Protein 6RWT (pdb70)

Foldseek 3Di:
DVVVVVVVVVVLQVVLLVLQLVQLLVQLVACCCVPVQVQPPDLQSSLLSSLLSLLLQLLLLPDDDPLSVVSNVSNVVVSLVVVQVSCVVVVNDCVVPPPVSVVVVCVRVVLCVQVSVCLVVVPLVSQLVSCCVRGPVVDPDRPCSSLVSQQSNQQSVVSNPDDPVCVSSNNHHGDNSVPGD

Sequence (181 aa):
MILQQLFRRRKSKANEAIVLRRVYEVIVAAARQKRFYAQFQVPDTPLGRYEMLSLHIFLALHRMKGENPALNALAQEIIADEFFKDDVDHSLRELGIGDQGVPKRMKKLLARMFYGRVGAYGAALDANDAQALAAALTRNIRPDLEFWPHACCYLGAYVLQCRDCLREISDEALAAGDISYMDVDQVD

B-factor: mean 28.92, std 10.91, range [14.2, 80.18]

Radius of gyration: 17.28 Å; Cα contacts (8 Å, |Δi|>4): 157; chains: 1; bounding box: 44×45×45 Å

Solvent-accessible surface area: 10717 Å² total; per-residue (Å²): 170,122,120,124,54,147,153,140,124,58,165,39,52,107,49,28,8,109,107,0,26,102,54,0,26,62,9,4,173,39,170,38,0,42,67,84,0,101,3,44,99,58,69,112,3,114,27,6,0,24,3,0,0,0,15,1,0,24,55,44,3,174,41,172,46,110,55,4,52,47,10,15,134,52,0,14,75,51,1,41,116,48,7,35,114,46,29,121,123,98,70,65,16,86,169,67,44,89,142,7,74,147,107,15,29,202,69,2,118,56,79,12,39,35,2,10,68,4,0,108,73,96,59,56,157,41,1,11,53,1,0,21,144,16,10,39,97,106,54,189,152,6,85,40,5,91,77,0,4,37,0,0,36,72,0,21,58,32,2,146,154,28,63,62,150,30,0,30,50,9,88,12,51,27,61,64,1,103,133,8,165

Structure (mmCIF, N/CA/C/O backbone):
data_6RWT
#
_entry.id   6RWT
#
_cell.length_a   44.418
_cell.length_b   55.909
_cell.length_c   97.585
_cell.angle_alpha   90.00
_cell.angle_beta   90.00
_cell.angle_gamma   90.00
#
_symmetry.space_group_name_H-M   'P 21 21 21'
#
loop_
_entity.id
_entity.type
_entity.pdbx_description
1 polymer 'Ubiquinol-cytochrome C chaperone'
2 non-polymer 'MAGNESIUM ION'
3 non-polymer 'ACETATE ION'
4 non-polymer GLYCEROL
5 water water
#
loop_
_atom_site.group_PDB
_atom_site.id
_atom_site.type_symbol
_atom_site.label_atom_id
_atom_site.label_alt_id
_atom_site.label_comp_id
_atom_site.label_asym_id
_atom_site.label_entity_id
_atom_site.label_seq_id
_atom_site.pdbx_PDB_ins_code
_atom_site.Cartn_x
_atom_site.Cartn_y
_atom_site.Cartn_z
_atom_site.occupancy
_atom_site.B_iso_or_equiv
_atom_site.auth_seq_id
_atom_site.auth_comp_id
_atom_site.auth_asym_id
_atom_site.auth_atom_id
_atom_site.pdbx_PDB_model_num
ATOM 1 N N . MET A 1 1 ? 7.994 42.064 41.620 1.00 31.63 1 MET A N 1
ATOM 2 C CA . MET A 1 1 ? 7.375 40.869 40.949 1.00 31.35 1 MET A CA 1
ATOM 3 C C . MET A 1 1 ? 8.189 40.266 39.796 1.00 30.54 1 MET A C 1
ATOM 4 O O . MET A 1 1 ? 8.041 39.074 39.510 1.00 29.96 1 MET A O 1
ATOM 9 N N . ILE A 1 2 ? 9.026 41.071 39.134 1.00 28.32 2 ILE A N 1
ATOM 10 C CA . ILE A 1 2 ? 9.726 40.610 37.924 1.00 25.05 2 ILE A CA 1
ATOM 11 C C . ILE A 1 2 ? 10.797 39.561 38.223 1.00 24.50 2 ILE A C 1
ATOM 12 O O . ILE A 1 2 ? 10.952 38.629 37.432 1.00 24.58 2 ILE A O 1
ATOM 17 N N . LEU A 1 3 ? 11.502 39.672 39.354 1.00 23.61 3 LEU A N 1
ATOM 18 C CA . LEU A 1 3 ? 12.464 38.621 39.740 1.00 22.46 3 LEU A CA 1
ATOM 19 C C . LEU A 1 3 ? 11.775 37.271 39.989 1.00 23.24 3 LEU A C 1
ATOM 20 O O . LEU A 1 3 ? 12.250 36.238 39.516 1.00 22.16 3 LEU A O 1
ATOM 25 N N A GLN A 1 4 ? 10.667 37.297 40.731 0.50 24.32 4 GLN A N 1
ATOM 26 N N B GLN A 1 4 ? 10.664 37.277 40.722 0.50 24.33 4 GLN A N 1
ATOM 27 C CA A GLN A 1 4 ? 9.848 36.105 40.977 0.50 26.61 4 GLN A CA 1
ATOM 28 C CA B GLN A 1 4 ? 9.907 36.045 40.952 0.50 26.43 4 GLN A CA 1
ATOM 29 C C A GLN A 1 4 ? 9.382 35.442 39.674 0.50 25.32 4 GLN A C 1
ATOM 30 C C B GLN A 1 4 ? 9.390 35.422 39.653 0.50 25.21 4 GLN A C 1
ATOM 31 O O A GLN A 1 4 ? 9.469 34.221 39.525 0.50 26.00 4 GLN A O 1
ATOM 32 O O B GLN A 1 4 ? 9.443 34.200 39.488 0.50 26.02 4 GLN A O 1
ATOM 43 N N . LEU A 1 5 ? 8.898 36.257 38.738 1.00 23.09 5 LEU A N 1
ATOM 44 C CA . LEU A 1 5 ? 8.441 35.782 37.424 1.00 24.22 5 LEU A CA 1
ATOM 45 C C . LEU A 1 5 ? 9.582 35.207 36.578 1.00 23.08 5 LEU A C 1
ATOM 46 O O . LEU A 1 5 ? 9.437 34.129 35.986 1.00 23.39 5 LEU A O 1
ATOM 51 N N . PHE A 1 6 ? 10.704 35.926 36.520 1.00 22.56 6 PHE A N 1
ATOM 52 C CA . PHE A 1 6 ? 11.908 35.463 35.798 1.00 21.00 6 PHE A CA 1
ATOM 53 C C . PHE A 1 6 ? 12.339 34.095 36.362 1.00 20.91 6 PHE A C 1
ATOM 54 O O . PHE A 1 6 ? 12.583 33.160 35.588 1.00 20.60 6 PHE A O 1
ATOM 62 N N . ARG A 1 7 ? 12.394 33.961 37.692 1.00 21.06 7 ARG A N 1
ATOM 63 C CA . ARG A 1 7 ? 12.812 32.688 38.310 1.00 23.44 7 ARG A CA 1
ATOM 64 C C . ARG A 1 7 ? 11.837 31.556 37.997 1.00 23.52 7 ARG A C 1
ATOM 65 O O . ARG A 1 7 ? 12.278 30.451 37.660 1.00 23.41 7 ARG A O 1
ATOM 73 N N A ARG A 1 8 ? 10.536 31.829 38.114 0.50 24.26 8 ARG A N 1
ATOM 74 N N B ARG A 1 8 ? 10.535 31.827 38.118 0.50 24.31 8 ARG A N 1
ATOM 75 C CA A ARG A 1 8 ? 9.496 30.836 37.824 0.50 25.88 8 ARG A CA 1
ATOM 76 C CA B ARG A 1 8 ? 9.497 30.835 37.821 0.50 25.94 8 ARG A CA 1
ATOM 77 C C A ARG A 1 8 ? 9.603 30.315 36.387 0.50 24.56 8 ARG A C 1
ATOM 78 C C B ARG A 1 8 ? 9.606 30.315 36.386 0.50 24.59 8 ARG A C 1
ATOM 79 O O A ARG A 1 8 ? 9.585 29.098 36.151 0.50 23.83 8 ARG A O 1
ATOM 80 O O B ARG A 1 8 ? 9.592 29.098 36.149 0.50 23.79 8 ARG A O 1
ATOM 95 N N . LYS A 1 9 ? 9.745 31.239 35.439 1.00 22.62 9 LYS A N 1
ATOM 96 C CA . LYS A 1 9 ? 9.869 30.883 34.022 1.00 22.19 9 LYS A CA 1
ATOM 97 C C . LYS A 1 9 ? 11.211 30.217 33.666 1.00 21.70 9 LYS A C 1
ATOM 98 O O . LYS A 1 9 ? 11.244 29.376 32.771 1.00 21.71 9 LYS A O 1
ATOM 104 N N . SER A 1 10 ? 12.298 30.585 34.355 1.00 21.01 10 SER A N 1
ATOM 105 C CA . SER A 1 10 ? 13.603 29.918 34.171 1.00 21.39 10 SER A CA 1
ATOM 106 C C . SER A 1 10 ? 13.534 28.458 34.637 1.00 21.63 10 SER A C 1
ATOM 107 O O . SER A 1 10 ? 14.023 27.561 33.938 1.00 20.20 10 SER A O 1
ATOM 110 N N . LYS A 1 11 ? 12.909 28.216 35.794 1.00 22.66 11 LYS A N 1
ATOM 111 C CA . LYS A 1 11 ? 12.718 26.839 36.298 1.00 23.91 11 LYS A CA 1
ATOM 112 C C . LYS A 1 11 ? 11.834 26.018 35.343 1.00 23.83 11 LYS A C 1
ATOM 113 O O . LYS A 1 11 ? 12.169 24.875 34.994 1.00 23.35 11 LYS A O 1
ATOM 119 N N . ALA A 1 12 ? 10.730 26.620 34.909 1.00 23.05 12 ALA A N 1
ATOM 120 C CA . ALA A 1 12 ? 9.803 25.997 33.956 1.00 25.14 12 ALA A CA 1
ATOM 121 C C . ALA A 1 12 ? 10.494 25.655 32.634 1.00 23.15 12 ALA A C 1
ATOM 122 O O . ALA A 1 12 ? 10.233 24.594 32.049 1.00 24.81 12 ALA A O 1
ATOM 124 N N . ASN A 1 13 ? 11.387 26.543 32.187 1.00 22.83 13 ASN A N 1
ATOM 125 C CA . ASN A 1 13 ? 12.166 26.331 30.956 1.00 21.67 13 ASN A CA 1
ATOM 126 C C . ASN A 1 13 ? 12.962 25.032 31.009 1.00 21.06 13 ASN A C 1
ATOM 127 O O . ASN A 1 13 ? 12.954 24.259 30.049 1.00 20.63 13 ASN A O 1
ATOM 132 N N . GLU A 1 14 ? 13.632 24.793 32.132 1.00 21.36 14 GLU A N 1
ATOM 133 C CA . GLU A 1 14 ? 14.430 23.573 32.297 1.00 22.47 14 GLU A CA 1
ATOM 134 C C . GLU A 1 14 ? 13.564 22.312 32.234 1.00 22.32 14 GLU A C 1
ATOM 135 O O . GLU A 1 14 ? 13.957 21.320 31.606 1.00 23.03 14 GLU A O 1
ATOM 141 N N . ALA A 1 15 ? 12.387 22.359 32.858 1.00 21.97 15 ALA A N 1
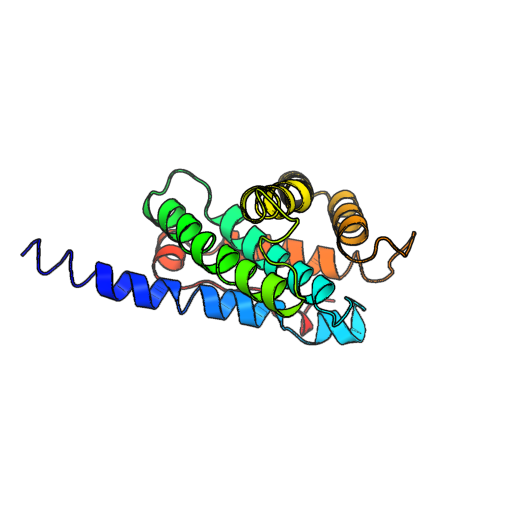ATOM 142 C CA . ALA A 1 15 ? 11.418 21.254 32.777 1.00 23.34 15 ALA A CA 1
ATOM 143 C C . ALA A 1 15 ? 10.903 21.019 31.346 1.00 22.82 15 ALA A C 1
ATOM 144 O O . ALA A 1 15 ? 10.782 19.873 30.916 1.00 23.18 15 ALA A O 1
ATOM 146 N N . ILE A 1 16 ? 10.620 22.098 3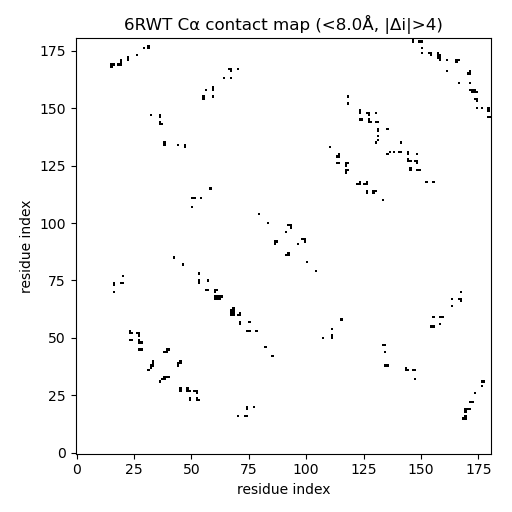0.618 1.00 20.90 16 ILE A N 1
ATOM 147 C CA . ILE A 1 16 ? 10.190 22.017 29.203 1.00 21.90 16 ILE A CA 1
ATOM 148 C C . ILE A 1 16 ? 11.270 21.396 28.301 1.00 20.95 16 ILE A C 1
ATOM 149 O O . ILE A 1 16 ? 10.975 20.515 27.492 1.00 21.54 16 ILE A O 1
ATOM 154 N N . VAL A 1 17 ? 12.514 21.850 28.446 1.00 19.75 17 VAL A N 1
ATOM 155 C CA . VAL A 1 17 ? 13.629 21.322 27.643 1.00 19.97 17 VAL A CA 1
ATOM 156 C C . VAL A 1 17 ? 13.793 19.806 27.881 1.00 20.01 17 VAL A C 1
ATOM 157 O O . VAL A 1 17 ? 13.943 19.037 26.931 1.00 20.00 17 VAL A O 1
ATOM 161 N N . LEU A 1 18 ? 13.735 19.387 29.143 1.00 20.75 18 LEU A N 1
ATOM 162 C CA . LEU A 1 18 ? 13.849 17.972 29.483 1.00 22.21 18 LEU A CA 1
ATOM 163 C C . LEU A 1 18 ? 12.727 17.145 28.856 1.00 21.59 18 LEU A C 1
ATOM 164 O O . LEU A 1 18 ? 13.001 16.081 28.270 1.00 22.08 18 LEU A O 1
ATOM 169 N N A ARG A 1 19 ? 11.475 17.599 28.958 0.50 22.48 19 ARG A N 1
ATOM 170 N N B ARG A 1 19 ? 11.493 17.638 28.966 0.50 21.60 19 ARG A N 1
ATOM 171 C CA A ARG A 1 19 ? 10.374 16.791 28.402 0.50 22.91 19 ARG A CA 1
ATOM 172 C CA B ARG A 1 19 ? 10.320 16.936 28.433 0.50 21.12 19 ARG A CA 1
ATOM 173 C C A ARG A 1 19 ? 10.392 16.758 26.875 0.50 21.64 19 ARG A C 1
ATOM 174 C C B ARG A 1 19 ? 10.419 16.778 26.917 0.50 20.86 19 ARG A C 1
ATOM 175 O O A ARG A 1 19 ? 10.169 15.696 26.287 0.50 21.91 19 ARG A O 1
ATOM 176 O O B ARG A 1 19 ? 10.279 15.669 26.389 0.50 20.39 19 ARG A O 1
ATOM 191 N N . VAL A 1 20 ? 10.688 17.892 26.238 1.00 20.75 20 VAL A N 1
ATOM 192 C CA . VAL A 1 20 ? 10.802 17.930 24.762 1.00 19.36 20 VAL A CA 1
ATOM 193 C C . VAL A 1 20 ? 11.919 16.992 24.273 1.00 19.23 20 VAL A C 1
ATOM 194 O O . VAL A 1 20 ? 11.690 16.170 23.375 1.00 19.24 20 VAL A O 1
ATOM 198 N N . TYR A 1 21 ? 13.102 17.080 24.887 1.00 18.80 21 TYR A N 1
ATOM 199 C CA . TYR A 1 21 ? 14.231 16.225 24.489 1.00 18.69 21 TYR A CA 1
ATOM 200 C C . TYR A 1 21 ? 13.901 14.725 24.679 1.00 18.13 21 TYR A C 1
ATOM 201 O O . TYR A 1 21 ? 14.211 13.891 23.808 1.00 18.63 21 TYR A O 1
ATOM 210 N N . GLU A 1 22 ? 13.244 14.387 25.792 1.00 19.57 22 GLU A N 1
ATOM 211 C CA . GLU A 1 22 ? 12.842 12.996 26.051 1.00 20.91 22 GLU A CA 1
ATOM 212 C C . GLU A 1 22 ? 11.842 12.445 25.023 1.00 19.44 22 GLU A C 1
ATOM 213 O O . GLU A 1 22 ? 11.955 11.280 24.620 1.00 19.97 22 GLU A O 1
ATOM 219 N N . VAL A 1 23 ? 10.910 13.286 24.566 1.00 19.44 23 VAL A N 1
ATOM 220 C CA . VAL A 1 23 ? 9.987 12.901 23.482 1.00 20.29 23 VAL A CA 1
ATOM 221 C C . VAL A 1 23 ? 10.740 12.607 22.176 1.00 18.49 23 VAL A C 1
ATOM 222 O O . VAL A 1 23 ? 10.443 11.613 21.491 1.00 18.91 23 VAL A O 1
ATOM 226 N N . ILE A 1 24 ? 11.711 13.461 21.844 1.00 18.99 24 ILE A N 1
ATOM 227 C CA . ILE A 1 24 ? 12.526 13.287 20.627 1.00 17.77 24 ILE A CA 1
ATOM 228 C C . ILE A 1 24 ? 13.324 11.970 20.701 1.00 17.20 24 ILE A C 1
ATOM 229 O O . ILE A 1 24 ? 13.324 11.182 19.741 1.00 17.82 24 ILE A O 1
ATOM 234 N N . VAL A 1 25 ? 13.976 11.725 21.842 1.00 17.55 25 VAL A N 1
ATOM 235 C CA . VAL A 1 25 ? 14.772 10.502 22.045 1.00 19.29 25 VAL A CA 1
ATOM 236 C C . VAL A 1 25 ? 13.895 9.237 21.940 1.00 18.63 25 VAL A C 1
ATOM 237 O O . VAL A 1 25 ? 14.276 8.261 21.285 1.00 20.34 25 VAL A O 1
ATOM 241 N N . ALA A 1 26 ? 12.720 9.265 22.565 1.00 18.88 26 ALA A N 1
ATOM 242 C CA . ALA A 1 26 ? 11.782 8.135 22.494 1.00 19.95 26 ALA A CA 1
ATOM 243 C C . ALA A 1 26 ? 11.333 7.859 21.057 1.00 19.21 26 ALA A C 1
ATOM 244 O O . ALA A 1 26 ? 11.268 6.702 20.626 1.00 20.63 26 ALA A O 1
ATOM 246 N N . ALA A 1 27 ? 11.030 8.919 20.312 1.00 19.36 27 ALA A N 1
ATOM 247 C CA . ALA A 1 27 ? 10.637 8.764 18.903 1.00 18.36 27 ALA A CA 1
ATOM 248 C C . ALA A 1 27 ? 11.736 8.094 18.058 1.00 18.43 27 ALA A C 1
ATOM 249 O O . ALA A 1 27 ? 11.447 7.229 17.239 1.00 19.48 27 ALA A O 1
ATOM 251 N N . ALA A 1 28 ? 12.991 8.481 18.286 1.00 17.91 28 ALA A N 1
ATOM 252 C CA . ALA A 1 28 ? 14.142 7.899 17.576 1.00 18.33 28 ALA A CA 1
ATOM 253 C C . ALA A 1 28 ? 14.427 6.424 17.914 1.00 19.41 28 ALA A C 1
ATOM 254 O O . ALA A 1 28 ? 15.085 5.733 17.128 1.00 20.42 28 ALA A O 1
ATOM 256 N N . ARG A 1 29 ? 13.944 5.954 19.073 1.00 20.08 29 ARG A N 1
ATOM 257 C CA . ARG A 1 29 ? 14.134 4.569 19.536 1.00 21.54 29 ARG A CA 1
ATOM 258 C C . ARG A 1 29 ? 13.023 3.581 19.133 1.00 22.44 29 ARG A C 1
ATOM 259 O O . ARG A 1 29 ? 13.091 2.406 19.517 1.00 25.14 29 ARG A O 1
ATOM 267 N N . GLN A 1 30 ? 12.010 4.027 18.376 1.00 21.74 30 GLN A N 1
ATOM 268 C CA . GLN A 1 30 ? 10.893 3.135 17.964 1.00 22.62 30 GLN A CA 1
ATOM 269 C C . GLN A 1 30 ? 11.428 1.887 17.243 1.00 23.55 30 GLN A C 1
ATOM 270 O O . GLN A 1 30 ? 12.267 1.997 16.345 1.00 22.26 30 GLN A O 1
ATOM 276 N N . LYS A 1 31 ? 10.946 0.712 17.658 1.00 24.24 31 LYS A N 1
ATOM 277 C CA . LYS A 1 31 ? 11.541 -0.577 17.252 1.00 25.73 31 LYS A CA 1
ATOM 278 C C . LYS A 1 31 ? 11.453 -0.878 15.755 1.00 24.86 31 LYS A C 1
ATOM 279 O O . LYS A 1 31 ? 12.375 -1.483 15.193 1.00 24.95 31 LYS A O 1
ATOM 285 N N . ARG A 1 32 ? 10.373 -0.435 15.108 1.00 24.91 32 ARG A N 1
ATOM 286 C CA . ARG A 1 32 ? 10.145 -0.721 13.684 1.00 26.32 32 ARG A CA 1
ATOM 287 C C . ARG A 1 32 ? 11.283 -0.240 12.771 1.00 24.07 32 ARG A C 1
ATOM 288 O O . ARG A 1 32 ? 11.563 -0.879 11.759 1.00 23.60 32 ARG A O 1
ATOM 296 N N . PHE A 1 33 ? 11.950 0.864 13.124 1.00 22.41 33 PHE A N 1
ATOM 297 C CA . PHE A 1 33 ? 13.073 1.346 12.306 1.00 22.32 33 PHE A CA 1
ATOM 298 C C . PHE A 1 33 ? 14.146 0.259 12.152 1.00 22.37 33 PHE A C 1
ATOM 299 O O . PHE A 1 33 ? 14.681 0.062 11.069 1.00 23.58 33 PHE A O 1
ATOM 307 N N . TYR A 1 34 ? 14.431 -0.443 13.250 1.00 21.73 34 TYR A N 1
ATOM 308 C CA . TYR A 1 34 ? 15.544 -1.388 13.337 1.00 23.35 34 TYR A CA 1
ATOM 309 C C . TYR A 1 34 ? 15.133 -2.828 12.993 1.00 26.56 34 TYR A C 1
ATOM 310 O O . TYR A 1 34 ? 15.955 -3.625 12.530 1.00 30.96 34 TYR A O 1
ATOM 319 N N . ALA A 1 35 ? 13.875 -3.167 13.233 1.00 27.34 35 ALA A N 1
ATOM 320 C CA . ALA A 1 35 ? 13.359 -4.465 12.823 1.00 29.43 35 ALA A CA 1
ATOM 321 C C . ALA A 1 35 ? 12.979 -4.385 11.330 1.00 30.89 35 ALA A C 1
ATOM 322 O O . ALA A 1 35 ? 13.850 -4.576 10.475 1.00 34.74 35 ALA A O 1
ATOM 324 N N . GLN A 1 36 ? 11.735 -4.049 11.001 1.00 30.38 36 GLN A N 1
ATOM 325 C CA . GLN A 1 36 ? 11.270 -4.137 9.610 1.00 32.15 36 GLN A CA 1
ATOM 326 C C . GLN A 1 36 ? 12.063 -3.275 8.616 1.00 29.79 36 GLN A C 1
ATOM 327 O O . GLN A 1 36 ? 12.404 -3.753 7.539 1.00 29.91 36 GLN A O 1
ATOM 333 N N . PHE A 1 37 ? 12.370 -2.022 8.977 1.00 27.09 37 PHE A N 1
ATOM 334 C CA . PHE A 1 37 ? 12.966 -1.082 8.009 1.00 26.36 37 PHE A CA 1
ATOM 335 C C . PHE A 1 37 ? 14.468 -1.295 7.763 1.00 25.72 37 PHE A C 1
ATOM 336 O O . PHE A 1 37 ? 15.019 -0.707 6.830 1.00 25.55 37 PHE A O 1
ATOM 344 N N . GLN A 1 38 ? 15.128 -2.099 8.605 1.00 25.18 38 GLN A N 1
ATOM 345 C CA . GLN A 1 38 ? 16.555 -2.425 8.453 1.00 26.98 38 GLN A CA 1
ATOM 346 C C . GLN A 1 38 ? 17.498 -1.214 8.599 1.00 24.19 38 GLN A C 1
ATOM 347 O O . GLN A 1 38 ? 18.584 -1.182 7.999 1.00 24.58 38 GLN A O 1
ATOM 353 N N . VAL A 1 39 ? 17.099 -0.237 9.418 1.00 21.58 39 VAL A N 1
ATOM 354 C CA . VAL A 1 39 ? 18.059 0.766 9.916 1.00 19.81 39 VAL A CA 1
ATOM 355 C C . VAL A 1 39 ? 19.047 0.008 10.827 1.00 19.61 39 VAL A C 1
ATOM 356 O O . VAL A 1 39 ? 18.617 -0.752 11.693 1.00 22.11 39 VAL A O 1
ATOM 360 N N . PRO A 1 40 ? 20.364 0.191 10.627 1.00 20.85 40 PRO A N 1
ATOM 361 C CA . PRO A 1 40 ? 21.310 -0.576 11.452 1.00 21.22 40 PRO A CA 1
ATOM 362 C C . PRO A 1 40 ? 21.206 -0.237 12.950 1.00 20.04 40 PRO A C 1
ATOM 363 O O . PRO A 1 40 ? 21.150 0.940 13.303 1.00 18.80 40 PRO A O 1
ATOM 367 N N . ASP A 1 41 ? 21.168 -1.255 13.819 1.00 20.02 41 ASP A N 1
ATOM 368 C CA . ASP A 1 41 ? 21.136 -1.037 15.273 1.00 20.04 41 ASP A CA 1
ATOM 369 C C . ASP A 1 41 ? 22.588 -0.990 15.760 1.00 18.93 41 ASP A C 1
ATOM 370 O O . ASP A 1 41 ? 23.077 -1.917 16.412 1.00 20.19 41 ASP A O 1
ATOM 375 N N . THR A 1 42 ? 23.246 0.122 15.420 1.00 18.08 42 THR A N 1
ATOM 376 C CA . THR A 1 42 ? 24.678 0.338 15.628 1.00 18.30 42 THR A CA 1
ATOM 377 C C . THR A 1 42 ? 24.871 1.755 16.143 1.00 17.20 42 THR A C 1
ATOM 378 O O . THR A 1 42 ? 23.943 2.573 16.062 1.00 17.79 42 THR A O 1
ATOM 382 N N . PRO A 1 43 ? 26.060 2.074 16.686 1.00 17.63 43 PRO A N 1
ATOM 383 C CA . PRO A 1 43 ? 26.270 3.472 17.107 1.00 17.65 43 PRO A CA 1
ATOM 384 C C . PRO A 1 43 ? 25.925 4.513 16.016 1.00 17.14 43 PRO A C 1
ATOM 385 O O . PRO A 1 43 ? 25.245 5.513 16.302 1.00 17.28 43 PRO A O 1
ATOM 389 N N . LEU A 1 44 ? 26.357 4.264 14.782 1.00 17.24 44 LEU A N 1
ATOM 390 C CA . LEU A 1 44 ? 26.058 5.185 13.683 1.00 17.64 44 LEU A CA 1
ATOM 391 C C . LEU A 1 44 ? 24.569 5.185 13.271 1.00 16.84 44 LEU A C 1
ATOM 392 O O . LEU A 1 44 ? 23.998 6.247 13.022 1.00 16.88 44 LEU A O 1
ATOM 397 N N . GLY A 1 45 ? 23.945 4.014 13.198 1.00 16.06 45 GLY A N 1
ATOM 398 C CA . GLY A 1 45 ? 22.528 3.938 12.818 1.00 17.07 45 GLY A CA 1
ATOM 399 C C . GLY A 1 45 ? 21.594 4.603 13.823 1.00 16.79 45 GLY A C 1
ATOM 400 O O . GLY A 1 45 ? 20.630 5.286 13.446 1.00 16.97 45 GLY A O 1
ATOM 401 N N . ARG A 1 46 ? 21.881 4.405 15.111 1.00 15.65 46 ARG A N 1
ATOM 402 C CA . ARG A 1 46 ? 21.136 5.090 16.182 1.00 16.06 46 ARG A CA 1
ATOM 403 C C . ARG A 1 46 ? 21.322 6.626 16.115 1.00 14.91 46 ARG A C 1
ATOM 404 O O . ARG A 1 46 ? 20.361 7.392 16.325 1.00 16.09 46 ARG A O 1
ATOM 412 N N . TYR A 1 47 ? 22.545 7.076 15.806 1.00 15.19 47 TYR A N 1
ATOM 413 C CA . TYR A 1 47 ? 22.796 8.501 15.526 1.00 15.04 47 TYR A CA 1
ATOM 414 C C . TYR A 1 47 ? 21.939 9.012 14.340 1.00 15.04 47 TYR A C 1
ATOM 415 O O . TYR A 1 47 ? 21.399 10.133 14.398 1.00 14.66 47 TYR A O 1
ATOM 424 N N . GLU A 1 48 ? 21.810 8.213 13.270 1.00 15.20 48 GLU A N 1
ATOM 425 C CA . GLU A 1 48 ? 21.007 8.651 12.116 1.00 15.66 48 GLU A CA 1
ATOM 426 C C . GLU A 1 48 ? 19.546 8.881 12.534 1.00 15.77 48 GLU A C 1
ATOM 427 O O . GLU A 1 48 ? 18.916 9.845 12.094 1.00 15.79 48 GLU A O 1
ATOM 433 N N . MET A 1 49 ? 19.007 8.017 13.388 1.00 15.99 49 MET A N 1
ATOM 434 C CA . MET A 1 49 ? 17.631 8.208 13.872 1.00 16.23 49 MET A CA 1
ATOM 435 C C . MET A 1 49 ? 17.509 9.403 14.832 1.00 15.17 49 MET A C 1
ATOM 436 O O . MET A 1 49 ? 16.555 10.192 14.718 1.00 15.23 49 MET A O 1
ATOM 441 N N . LEU A 1 50 ? 18.461 9.587 15.744 1.00 14.63 50 LEU A N 1
ATOM 442 C CA . LEU A 1 50 ? 18.391 10.755 16.636 1.00 14.50 50 LEU A CA 1
ATOM 443 C C . LEU A 1 50 ? 18.487 12.071 15.848 1.00 14.80 50 LEU A C 1
ATOM 444 O O . LEU A 1 50 ? 17.672 12.972 16.033 1.00 14.86 50 LEU A O 1
ATOM 449 N N . SER A 1 51 ? 19.480 12.162 14.962 1.00 14.20 51 SER A N 1
ATOM 450 C CA . SER A 1 51 ? 19.679 13.363 14.140 1.00 15.31 51 SER A CA 1
ATOM 451 C C . SER A 1 51 ? 18.477 13.674 13.231 1.00 15.20 51 SER A C 1
ATOM 452 O O . SER A 1 51 ? 18.118 14.845 13.062 1.00 15.76 51 SER A O 1
ATOM 455 N N . LEU A 1 52 ? 17.848 12.635 12.670 1.00 15.58 52 LEU A N 1
ATOM 456 C CA . LEU A 1 52 ? 16.627 12.825 11.873 1.00 16.05 52 LEU A CA 1
ATOM 457 C C . LEU A 1 52 ? 15.516 13.498 12.695 1.00 16.32 52 LEU A C 1
ATOM 458 O O . LEU A 1 52 ? 14.864 14.428 12.213 1.00 16.66 52 LEU A O 1
ATOM 463 N N . HIS A 1 53 ? 15.299 13.009 13.919 1.00 15.67 53 HIS A N 1
ATOM 464 C CA . HIS A 1 53 ? 14.224 13.524 14.780 1.00 15.57 53 HIS A CA 1
ATOM 465 C C . HIS A 1 53 ? 14.546 14.918 15.353 1.00 14.67 53 HIS A C 1
ATOM 466 O O . HIS A 1 53 ? 13.655 15.777 15.453 1.00 16.20 53 HIS A O 1
ATOM 473 N N . ILE A 1 54 ? 15.818 15.164 15.678 1.00 14.76 54 ILE A N 1
ATOM 474 C CA . ILE A 1 54 ? 16.270 16.505 16.059 1.00 15.60 54 ILE A CA 1
ATOM 475 C C . ILE A 1 54 ? 16.073 17.499 14.893 1.00 15.39 54 ILE A C 1
ATOM 476 O O . ILE A 1 54 ? 15.515 18.589 15.088 1.00 15.23 54 ILE A O 1
ATOM 481 N N . PHE A 1 55 ? 16.486 17.101 13.684 1.00 15.08 55 PHE A N 1
ATOM 482 C CA . PHE A 1 55 ? 16.256 17.907 12.491 1.00 16.08 55 PHE A CA 1
ATOM 483 C C . PHE A 1 55 ? 14.775 18.306 12.348 1.00 15.50 55 PHE A C 1
ATOM 484 O O . PHE A 1 55 ? 14.460 19.459 12.068 1.00 16.24 55 PHE A O 1
ATOM 492 N N . LEU A 1 56 ? 13.874 17.335 12.486 1.00 15.55 56 LEU A N 1
ATOM 493 C CA . LEU A 1 56 ? 12.437 17.620 12.341 1.00 15.92 56 LEU A CA 1
ATOM 494 C C . LEU A 1 56 ? 11.974 18.705 13.313 1.00 16.54 56 LEU A C 1
ATOM 495 O O . LEU A 1 56 ? 11.208 19.599 12.930 1.00 17.85 56 LEU A O 1
ATOM 500 N N . ALA A 1 57 ? 12.449 18.639 14.554 1.00 15.37 57 AL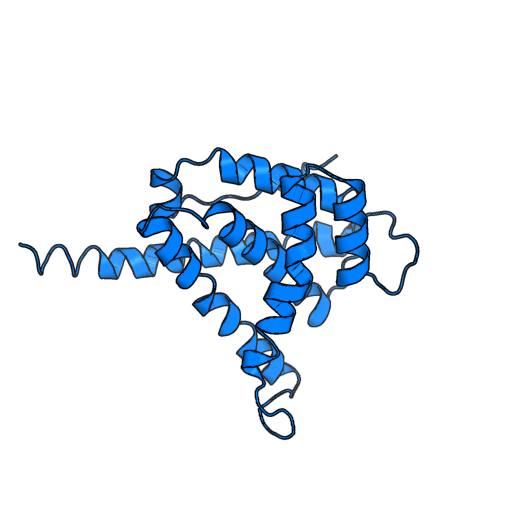A A N 1
ATOM 501 C CA . ALA A 1 57 ? 12.121 19.678 15.554 1.00 16.93 57 ALA A CA 1
ATOM 502 C C . ALA A 1 57 ? 12.676 21.065 15.183 1.00 17.04 57 ALA A C 1
ATOM 503 O O . ALA A 1 57 ? 11.949 22.063 15.221 1.00 17.28 57 ALA A O 1
ATOM 505 N N . LEU A 1 58 ? 13.954 21.122 14.828 1.00 16.89 58 LEU A N 1
ATOM 506 C CA . LEU A 1 58 ? 14.590 22.394 14.449 1.00 17.66 58 LEU A CA 1
ATOM 507 C C . LEU A 1 58 ? 13.943 23.007 13.201 1.00 18.92 58 LEU A C 1
ATOM 508 O O . LEU A 1 58 ? 13.734 24.224 13.144 1.00 20.02 58 LEU A O 1
ATOM 513 N N . HIS A 1 59 ? 13.636 22.156 12.219 1.00 18.82 59 HIS A N 1
ATOM 514 C CA . HIS A 1 59 ? 12.971 22.557 10.971 1.00 19.75 59 HIS A CA 1
ATOM 515 C C . HIS A 1 59 ? 11.615 23.229 11.238 1.00 19.62 59 HIS A C 1
ATOM 516 O O . HIS A 1 59 ? 11.289 24.251 10.616 1.00 22.60 59 HIS A O 1
ATOM 523 N N . ARG A 1 60 ? 10.850 22.679 12.183 1.00 18.39 60 ARG A N 1
ATOM 524 C CA . ARG A 1 60 ? 9.571 23.280 12.595 1.00 20.21 60 ARG A CA 1
ATOM 525 C C . ARG A 1 60 ? 9.740 24.605 13.353 1.00 21.10 60 ARG A C 1
ATOM 526 O O . ARG A 1 60 ? 8.962 25.547 13.157 1.00 22.35 60 ARG A O 1
ATOM 534 N N . MET A 1 61 ? 10.729 24.653 14.242 1.00 19.97 61 MET A N 1
ATOM 535 C CA . MET A 1 61 ? 10.896 25.788 15.161 1.00 21.84 61 MET A CA 1
ATOM 536 C C . MET A 1 61 ? 11.547 27.023 14.546 1.00 25.51 61 MET A C 1
ATOM 537 O O . MET A 1 61 ? 11.280 28.138 15.013 1.00 28.16 61 MET A O 1
ATOM 542 N N . LYS A 1 62 ? 12.395 26.847 13.532 1.00 28.74 62 LYS A N 1
ATOM 543 C CA . LYS A 1 62 ? 13.062 27.987 12.860 1.00 34.54 62 LYS A CA 1
ATOM 544 C C . LYS A 1 62 ? 12.049 28.973 12.298 1.00 34.94 62 LYS A C 1
ATOM 545 O O . LYS A 1 62 ? 11.159 28.592 11.540 1.00 39.92 62 LYS A O 1
ATOM 551 N N . GLY A 1 63 ? 12.196 30.243 12.665 1.00 34.84 63 GLY A N 1
ATOM 552 C CA . GLY A 1 63 ? 11.286 31.280 12.193 1.00 34.31 63 GLY A CA 1
ATOM 553 C C . GLY A 1 63 ? 11.543 32.608 12.876 1.00 33.79 63 GLY A C 1
ATOM 554 O O . GLY A 1 63 ? 12.686 32.938 13.185 1.00 30.63 63 GLY A O 1
ATOM 555 N N . GLU A 1 64 ? 10.473 33.354 13.111 1.00 34.53 64 GLU A N 1
ATOM 556 C CA . GLU A 1 64 ? 10.538 34.686 13.718 1.00 37.92 64 GLU A CA 1
ATOM 557 C C . GLU A 1 64 ? 10.079 34.746 15.184 1.00 36.84 64 GLU A C 1
ATOM 558 O O . GLU A 1 64 ? 10.145 35.811 15.798 1.00 37.11 64 GLU A O 1
ATOM 564 N N . ASN A 1 65 ? 9.639 33.618 15.743 1.00 34.51 65 ASN A N 1
ATOM 565 C CA . ASN A 1 65 ? 9.147 33.535 17.122 1.00 31.89 65 ASN A CA 1
ATOM 566 C C . ASN A 1 65 ? 10.345 33.372 18.081 1.00 28.20 65 ASN A C 1
ATOM 567 O O . ASN A 1 65 ? 11.042 32.352 18.020 1.00 27.08 65 ASN A O 1
ATOM 572 N N . PRO A 1 66 ? 10.588 34.359 18.976 1.00 27.75 66 PRO A N 1
ATOM 573 C CA . PRO A 1 66 ? 11.737 34.251 19.900 1.00 25.80 66 PRO A CA 1
ATOM 574 C C . PRO A 1 66 ? 11.713 33.024 20.811 1.00 23.19 66 PRO A C 1
ATOM 575 O O . PRO A 1 66 ? 12.764 32.427 21.061 1.00 22.50 66 PRO A O 1
ATOM 579 N N . ALA A 1 67 ? 10.531 32.648 21.296 1.00 22.60 67 ALA A N 1
ATOM 580 C CA . ALA A 1 67 ? 10.409 31.480 22.178 1.00 22.96 67 ALA A CA 1
ATOM 581 C C . ALA A 1 67 ? 10.749 30.170 21.455 1.00 21.45 67 ALA A C 1
ATOM 582 O O . ALA A 1 67 ? 11.424 29.313 22.032 1.00 21.15 67 ALA A O 1
ATOM 584 N N . LEU A 1 68 ? 10.285 30.006 20.211 1.00 20.26 68 LEU A N 1
ATOM 585 C CA . LEU A 1 68 ? 10.645 28.801 19.439 1.00 21.03 68 LEU A CA 1
ATOM 586 C C . LEU A 1 68 ? 12.110 28.798 18.981 1.00 19.75 68 LEU A C 1
ATOM 587 O O . LEU A 1 68 ? 12.744 27.740 18.962 1.00 20.07 68 LEU A O 1
ATOM 592 N N . ASN A 1 69 ? 12.663 29.961 18.622 1.00 20.46 69 ASN A N 1
ATOM 593 C CA . ASN A 1 69 ? 14.089 30.033 18.289 1.00 21.34 69 ASN A CA 1
ATOM 594 C C . ASN A 1 69 ? 14.958 29.647 19.507 1.00 20.59 69 ASN A C 1
ATOM 595 O O . ASN A 1 69 ? 15.951 28.940 19.351 1.00 19.97 69 ASN A O 1
ATOM 600 N N . ALA A 1 70 ? 14.565 30.079 20.711 1.00 18.88 70 ALA A N 1
ATOM 601 C CA . ALA A 1 70 ? 15.301 29.734 21.939 1.00 18.71 70 ALA A CA 1
ATOM 602 C C . ALA A 1 70 ? 15.181 28.246 22.283 1.00 17.32 70 ALA A C 1
ATOM 603 O O . ALA A 1 70 ? 16.164 27.611 22.663 1.00 18.46 70 ALA A O 1
ATOM 605 N N . LEU A 1 71 ? 13.977 27.689 22.155 1.00 18.45 71 LEU A N 1
ATOM 606 C CA . LEU A 1 71 ? 13.787 26.247 22.377 1.00 17.69 71 LEU A CA 1
ATOM 607 C C . LEU A 1 71 ? 14.641 25.424 21.391 1.00 16.59 71 LEU A C 1
ATOM 608 O O . LEU A 1 71 ? 15.254 24.420 21.783 1.00 17.03 71 LEU A O 1
ATOM 613 N N . ALA A 1 72 ? 14.703 25.858 20.130 1.00 16.66 72 ALA A N 1
ATOM 614 C CA . ALA A 1 72 ? 15.561 25.204 19.117 1.00 16.93 72 ALA A CA 1
ATOM 615 C C . ALA A 1 72 ? 17.040 25.221 19.542 1.00 17.14 72 ALA A C 1
ATOM 616 O O . ALA A 1 72 ? 17.726 24.206 19.429 1.00 17.62 72 ALA A O 1
ATOM 618 N N . GLN A 1 73 ? 17.513 26.368 20.043 1.00 17.58 73 GLN A N 1
ATOM 619 C CA . GLN A 1 73 ? 18.884 26.486 20.568 1.00 18.99 73 GLN A CA 1
ATOM 620 C C . GLN A 1 73 ? 19.142 25.493 21.724 1.00 17.17 73 GLN A C 1
ATOM 621 O O . GLN A 1 73 ? 20.206 24.860 21.785 1.00 18.25 73 GLN A O 1
ATOM 627 N N . GLU A 1 74 ? 18.169 25.374 22.634 1.00 16.19 74 GLU A N 1
ATOM 628 C CA . GLU A 1 74 ? 18.251 24.445 23.773 1.00 17.06 74 GLU A CA 1
ATOM 629 C C . GLU A 1 74 ? 18.333 22.984 23.316 1.00 16.75 74 GLU A C 1
ATOM 630 O O . GLU A 1 74 ? 19.142 22.220 23.837 1.00 17.32 74 GLU A O 1
ATOM 636 N N A ILE A 1 75 ? 17.487 22.610 22.358 0.50 16.30 75 ILE A N 1
ATOM 637 N N B ILE A 1 75 ? 17.486 22.608 22.358 0.50 16.31 75 ILE A N 1
ATOM 638 C CA A ILE A 1 75 ? 17.460 21.234 21.846 0.50 16.58 75 ILE A CA 1
ATOM 639 C CA B ILE A 1 75 ? 17.467 21.236 21.830 0.50 16.62 75 ILE A CA 1
ATOM 640 C C A ILE A 1 75 ? 18.763 20.905 21.102 0.50 16.08 75 ILE A C 1
ATOM 641 C C B ILE A 1 75 ? 18.776 20.910 21.110 0.50 16.11 75 ILE A C 1
ATOM 642 O O A ILE A 1 75 ? 19.332 19.823 21.291 0.50 16.50 75 ILE A O 1
ATOM 643 O O B ILE A 1 75 ? 19.353 19.837 21.308 0.50 16.50 75 ILE A O 1
ATOM 652 N N . ALA A 1 76 ? 19.255 21.844 20.294 1.00 16.53 76 ALA A N 1
ATOM 653 C CA . ALA A 1 76 ? 20.562 21.697 19.638 1.00 16.96 76 ALA A CA 1
ATOM 654 C C . ALA A 1 76 ? 21.705 21.527 20.656 1.00 16.10 76 ALA A C 1
ATOM 655 O O . ALA A 1 76 ? 22.544 20.643 20.496 1.00 17.77 76 ALA A O 1
ATOM 657 N N . ASP A 1 77 ? 21.692 22.326 21.726 1.00 18.44 77 ASP A N 1
ATOM 658 C CA . ASP A 1 77 ? 22.688 22.227 22.815 1.00 19.43 77 ASP A CA 1
ATOM 659 C C . ASP A 1 77 ? 22.679 20.832 23.448 1.00 18.87 77 ASP A C 1
ATOM 660 O O . ASP A 1 77 ? 23.737 20.204 23.614 1.00 19.63 77 ASP A O 1
ATOM 665 N N . GLU A 1 78 ? 21.489 20.338 23.783 1.00 17.84 78 GLU A N 1
ATOM 666 C CA . GLU A 1 78 ? 21.366 18.999 24.397 1.00 18.94 78 GLU A CA 1
ATOM 667 C C . GLU A 1 78 ? 21.823 17.889 23.437 1.00 18.14 78 GLU A C 1
ATOM 668 O O . GLU A 1 78 ? 22.499 16.932 23.855 1.00 19.18 78 GLU A O 1
ATOM 674 N N . PHE A 1 79 ? 21.463 18.025 22.158 1.00 16.39 79 PHE A N 1
ATOM 675 C CA . PHE A 1 79 ? 21.883 17.081 21.099 1.00 16.60 79 PHE A CA 1
ATOM 676 C C . PHE A 1 79 ? 23.405 16.999 20.973 1.00 16.45 79 PHE A C 1
ATOM 677 O O . PHE A 1 79 ? 23.968 15.917 21.010 1.00 16.71 79 PHE A O 1
ATOM 685 N N . PHE A 1 80 ? 24.079 18.141 20.875 1.00 16.70 80 PHE A N 1
ATOM 686 C CA . PHE A 1 80 ? 25.535 18.117 20.705 1.00 18.12 80 PHE A CA 1
ATOM 687 C C . PHE A 1 80 ? 26.265 17.609 21.962 1.00 17.48 80 PHE A C 1
ATOM 688 O O . PHE A 1 80 ? 27.287 16.938 21.831 1.00 19.60 80 PHE A O 1
ATOM 696 N N . LYS A 1 81 ? 25.730 17.875 23.163 1.00 18.62 81 LYS A N 1
ATOM 697 C CA . LYS A 1 81 ? 26.274 17.243 24.388 1.00 19.21 81 LYS A CA 1
ATOM 698 C C . LYS A 1 81 ? 26.164 15.703 24.339 1.00 18.83 81 LYS A C 1
ATOM 699 O O . LYS A 1 81 ? 27.107 14.989 24.712 1.00 20.30 81 LYS A O 1
ATOM 705 N N A ASP A 1 82 ? 25.000 15.229 23.890 0.50 18.67 82 ASP A N 1
ATOM 706 N N B ASP A 1 82 ? 25.018 15.197 23.886 0.50 19.01 82 ASP A N 1
ATOM 707 C CA A ASP A 1 82 ? 24.711 13.809 23.670 0.50 19.29 82 ASP A CA 1
ATOM 708 C CA B ASP A 1 82 ? 24.829 13.753 23.748 0.50 19.69 82 ASP A CA 1
ATOM 709 C C A ASP A 1 82 ? 25.705 13.170 22.688 0.50 18.43 82 ASP A C 1
ATOM 710 C C B ASP A 1 82 ? 25.749 13.145 22.683 0.50 18.45 82 ASP A C 1
ATOM 711 O O A ASP A 1 82 ? 26.321 12.146 22.987 0.50 19.65 82 ASP A O 1
ATOM 712 O O B ASP A 1 82 ? 26.358 12.099 22.917 0.50 19.29 82 ASP A O 1
ATOM 721 N N . VAL A 1 83 ? 25.868 13.794 21.524 1.00 17.67 83 VAL A N 1
ATOM 722 C CA . VAL A 1 83 ? 26.746 13.256 20.457 1.00 18.52 83 VAL A CA 1
ATOM 723 C C . VAL A 1 83 ? 28.230 13.276 20.875 1.00 18.19 83 VAL A C 1
ATOM 724 O O . VAL A 1 83 ? 28.967 12.312 20.615 1.00 18.02 83 VAL A O 1
ATOM 728 N N . ASP A 1 84 ? 28.654 14.346 21.548 1.00 17.91 84 ASP A N 1
ATOM 729 C CA . ASP A 1 84 ? 29.999 14.424 22.145 1.00 20.08 84 ASP A CA 1
ATOM 730 C C . ASP A 1 84 ? 30.292 13.155 22.965 1.00 20.32 84 ASP A C 1
ATOM 731 O O . ASP A 1 84 ? 31.284 12.450 22.727 1.00 19.56 84 ASP A O 1
ATOM 736 N N . HIS A 1 85 ? 29.387 12.840 23.886 1.00 20.02 85 HIS A N 1
ATOM 737 C CA . HIS A 1 85 ? 29.519 11.656 24.738 1.00 21.01 85 HIS A CA 1
ATOM 738 C C . HIS A 1 85 ? 29.525 10.356 23.933 1.00 19.60 85 HIS A C 1
ATOM 739 O O . HIS A 1 85 ? 30.350 9.475 24.197 1.00 20.53 85 HIS A O 1
ATOM 746 N N . SER A 1 86 ? 28.620 10.239 22.952 1.00 17.90 86 SER A N 1
ATOM 747 C CA . SER A 1 86 ? 28.565 9.046 22.081 1.00 19.41 86 SER A CA 1
ATOM 748 C C . SER A 1 86 ? 29.872 8.797 21.319 1.00 19.69 86 SER A C 1
ATOM 749 O O . SER A 1 86 ? 30.267 7.645 21.106 1.00 20.19 86 SER A O 1
ATOM 752 N N . LEU A 1 87 ? 30.538 9.867 20.889 1.00 19.68 87 LEU A N 1
ATOM 753 C CA . LEU A 1 87 ? 31.837 9.715 20.223 1.00 21.48 87 LEU A CA 1
ATOM 754 C C . LEU A 1 87 ? 32.917 9.251 21.197 1.00 22.01 87 LEU A C 1
ATOM 755 O O . LEU A 1 87 ? 33.726 8.387 20.860 1.00 22.58 87 LEU A O 1
ATOM 760 N N . ARG A 1 88 ? 32.912 9.801 22.408 1.00 20.43 88 ARG A N 1
ATOM 761 C CA . ARG A 1 88 ? 33.831 9.337 23.466 1.00 23.40 88 ARG A CA 1
ATOM 762 C C . ARG A 1 88 ? 33.612 7.862 23.847 1.00 23.11 88 ARG A C 1
ATOM 763 O O . ARG A 1 88 ? 34.570 7.169 24.196 1.00 26.49 88 ARG A O 1
ATOM 771 N N . GLU A 1 89 ? 32.368 7.382 23.766 1.00 22.26 89 GLU A N 1
ATOM 772 C CA . GLU A 1 89 ? 32.070 5.947 23.968 1.00 23.73 89 GLU A CA 1
ATOM 773 C C . GLU A 1 89 ? 32.792 5.024 22.962 1.00 24.47 89 GLU A C 1
ATOM 774 O O . GLU A 1 89 ? 33.051 3.855 23.271 1.00 26.56 89 GLU A O 1
ATOM 780 N N . LEU A 1 90 ? 33.110 5.552 21.771 1.00 22.79 90 LEU A N 1
ATOM 781 C CA . LEU A 1 90 ? 33.848 4.817 20.726 1.00 24.28 90 LEU A CA 1
ATOM 782 C C . LEU A 1 90 ? 35.355 5.129 20.673 1.00 27.06 90 LEU A C 1
ATOM 783 O O . LEU A 1 90 ? 36.040 4.731 19.722 1.00 27.93 90 LEU A O 1
ATOM 788 N N . GLY A 1 91 ? 35.869 5.826 21.681 1.00 27.71 91 GLY A N 1
ATOM 789 C CA . GLY A 1 91 ? 37.275 6.251 21.698 1.00 29.34 91 GLY A CA 1
ATOM 790 C C . GLY A 1 91 ? 37.619 7.410 20.766 1.00 31.26 91 GLY A C 1
ATOM 791 O O . GLY A 1 91 ? 38.798 7.624 20.464 1.00 36.15 91 GLY A O 1
ATOM 792 N N . ILE A 1 92 ? 36.609 8.162 20.321 1.00 31.35 92 ILE A N 1
ATOM 793 C CA . ILE A 1 92 ? 36.805 9.353 19.486 1.00 31.36 92 ILE A CA 1
ATOM 794 C C . ILE A 1 92 ? 36.783 10.571 20.413 1.00 34.63 92 ILE A C 1
ATOM 795 O O . ILE A 1 92 ? 35.735 11.194 20.635 1.00 28.93 92 ILE A O 1
ATOM 800 N N . GLY A 1 93 ? 37.952 10.869 20.978 1.00 38.55 93 GLY A N 1
ATOM 801 C CA . GLY A 1 93 ? 38.180 12.072 21.787 1.00 40.38 93 GLY A CA 1
ATOM 802 C C . GLY A 1 93 ? 38.930 13.119 20.987 1.00 43.84 93 GLY A C 1
ATOM 803 O O . GLY A 1 93 ? 38.996 13.050 19.762 1.00 42.06 93 GLY A O 1
ATOM 804 N N . ASP A 1 94 ? 39.512 14.088 21.679 1.00 49.70 94 ASP A N 1
ATOM 805 C CA . ASP A 1 94 ? 40.279 15.144 21.002 1.00 52.93 94 ASP A CA 1
ATOM 806 C C . ASP A 1 94 ? 41.678 14.710 20.541 1.00 53.19 94 ASP A C 1
ATOM 807 O O . ASP A 1 94 ? 42.258 15.374 19.682 1.00 50.30 94 ASP A O 1
ATOM 812 N N . GLN A 1 95 ? 42.197 13.599 21.073 1.00 53.65 95 GLN A N 1
ATOM 813 C CA . GLN A 1 95 ? 43.493 13.043 20.643 1.00 56.75 95 GLN A CA 1
ATOM 814 C C . GLN A 1 95 ? 43.465 12.638 19.163 1.00 49.64 95 GLN A C 1
ATOM 815 O O . GLN A 1 95 ? 42.751 11.710 18.777 1.00 44.93 95 GLN A O 1
ATOM 821 N N . GLY A 1 96 ? 44.233 13.349 18.339 1.00 44.56 96 GLY A N 1
ATOM 822 C CA . GLY A 1 96 ? 44.239 13.117 16.892 1.00 46.77 96 GLY A CA 1
ATOM 823 C C . GLY A 1 96 ? 42.990 13.581 16.149 1.00 43.05 96 GLY A C 1
ATOM 824 O O . GLY A 1 96 ? 42.863 13.318 14.946 1.00 42.92 96 GLY A O 1
ATOM 825 N N . VAL A 1 97 ? 42.073 14.267 16.844 1.00 38.24 97 VAL A N 1
ATOM 826 C CA . VAL A 1 97 ? 40.848 14.810 16.236 1.00 35.04 97 VAL A CA 1
ATOM 827 C C . VAL A 1 97 ? 40.657 16.260 16.715 1.00 33.03 97 VAL A C 1
ATOM 828 O O . VAL A 1 97 ? 39.767 16.560 17.519 1.00 29.98 97 VAL A O 1
ATOM 832 N N . PRO A 1 98 ? 41.504 17.173 16.218 1.00 32.15 98 PRO A N 1
ATOM 833 C CA . PRO A 1 98 ? 41.277 18.587 16.493 1.00 31.97 98 PRO A CA 1
ATOM 834 C C . PRO A 1 98 ? 39.974 19.075 15.853 1.00 32.66 98 PRO A C 1
ATOM 835 O O . PRO A 1 98 ? 39.488 18.473 14.875 1.00 29.56 98 PRO A O 1
ATOM 839 N N . LYS A 1 99 ? 39.411 20.134 16.427 1.00 31.12 99 LYS A N 1
ATOM 840 C CA . LYS A 1 99 ? 38.154 20.729 15.961 1.00 31.69 99 LYS A CA 1
ATOM 841 C C . LYS A 1 99 ? 36.999 19.706 15.921 1.00 30.28 99 LYS A C 1
ATOM 842 O O . LYS A 1 99 ? 36.118 19.794 15.058 1.00 26.86 99 LYS A O 1
ATOM 848 N N . ARG A 1 100 ? 37.006 18.751 16.854 1.00 30.12 100 ARG A N 1
ATOM 849 C CA . ARG A 1 100 ? 36.065 17.628 16.835 1.00 30.35 100 ARG A CA 1
ATOM 850 C C . ARG A 1 100 ? 34.614 18.113 16.802 1.00 29.95 100 ARG A C 1
ATOM 851 O O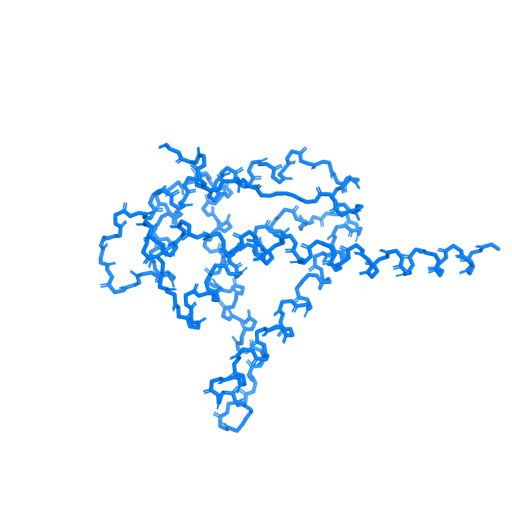 . ARG A 1 100 ? 33.845 17.659 15.968 1.00 26.57 100 ARG A O 1
ATOM 859 N N . MET A 1 101 ? 34.259 19.051 17.676 1.00 30.09 101 MET A N 1
ATOM 860 C CA . MET A 1 101 ? 32.875 19.542 17.781 1.00 30.89 101 MET A CA 1
ATOM 861 C C . MET A 1 101 ? 32.423 20.341 16.565 1.00 27.11 101 MET A C 1
ATOM 862 O O . MET A 1 101 ? 31.262 20.233 16.144 1.00 26.37 101 MET A O 1
ATOM 867 N N . LYS A 1 102 ? 33.323 21.160 16.022 1.00 26.65 102 LYS A N 1
ATOM 868 C CA . LYS A 1 102 ? 33.052 21.903 14.787 1.00 26.60 102 LYS A CA 1
ATOM 869 C C . LYS A 1 102 ? 32.783 20.949 13.622 1.00 24.08 102 LYS A C 1
ATOM 870 O O . LYS A 1 102 ? 31.846 21.166 12.848 1.00 23.68 102 LYS A O 1
ATOM 876 N N . LYS A 1 103 ? 33.584 19.885 13.515 1.00 21.85 103 LYS A N 1
ATOM 877 C CA . LYS A 1 103 ? 33.378 18.861 12.474 1.00 22.94 103 LYS A CA 1
ATOM 878 C C . LYS A 1 103 ? 32.043 18.114 12.653 1.00 23.11 103 LYS A C 1
ATOM 879 O O . LYS A 1 103 ? 31.348 17.826 11.664 1.00 21.69 103 LYS A O 1
ATOM 885 N N A LEU A 1 104 ? 31.681 17.793 13.898 0.50 23.11 104 LEU A N 1
ATOM 886 N N B LEU A 1 104 ? 31.699 17.808 13.901 0.50 23.12 104 LEU A N 1
ATOM 887 C CA A LEU A 1 104 ? 30.385 17.143 14.174 0.50 23.29 104 LEU A CA 1
ATOM 888 C CA B LEU A 1 104 ? 30.434 17.147 14.219 0.50 23.32 104 LEU A CA 1
ATOM 889 C C A LEU A 1 104 ? 29.206 18.018 13.798 0.50 21.29 104 LEU A C 1
ATOM 890 C C B LEU A 1 104 ? 29.217 18.003 13.845 0.50 21.42 104 LEU A C 1
ATOM 891 O O A LEU A 1 104 ? 28.244 17.546 13.193 0.50 20.49 104 LEU A O 1
ATOM 892 O O B LEU A 1 104 ? 28.252 17.502 13.268 0.50 20.89 104 LEU A O 1
ATOM 901 N N . ALA A 1 105 ? 29.268 19.289 14.180 1.00 20.80 105 ALA A N 1
ATOM 902 C CA . ALA A 1 105 ? 28.224 20.245 13.783 1.00 22.30 105 ALA A CA 1
ATOM 903 C C . ALA A 1 105 ? 28.052 20.360 12.260 1.00 21.55 105 ALA A C 1
ATOM 904 O O . ALA A 1 105 ? 26.917 20.344 11.762 1.00 21.85 105 ALA A O 1
ATOM 906 N N . ARG A 1 106 ? 29.165 20.431 11.520 1.00 23.13 106 ARG A N 1
ATOM 907 C CA . ARG A 1 106 ? 29.122 20.392 10.050 1.00 23.82 106 ARG A CA 1
ATOM 908 C C . ARG A 1 106 ? 28.534 19.072 9.527 1.00 22.53 106 ARG A C 1
ATOM 909 O O . ARG A 1 106 ? 27.783 19.086 8.549 1.00 23.03 106 ARG A O 1
ATOM 917 N N . MET A 1 107 ? 28.872 17.946 10.167 1.00 21.28 107 MET A N 1
ATOM 918 C CA . MET A 1 107 ? 28.310 16.626 9.792 1.00 21.20 107 MET A CA 1
ATOM 919 C C . MET A 1 107 ? 26.788 16.628 9.958 1.00 19.90 107 MET A C 1
ATOM 920 O O . MET A 1 107 ? 26.070 16.114 9.093 1.00 20.48 107 MET A O 1
ATOM 925 N N . PHE A 1 108 ? 26.303 17.221 11.051 1.00 19.17 108 PHE A N 1
ATOM 926 C CA . PHE A 1 108 ? 24.863 17.334 11.275 1.00 18.57 108 PHE A CA 1
ATOM 927 C C . PHE A 1 108 ? 24.195 18.266 10.253 1.00 18.83 108 PHE A C 1
ATOM 928 O O . PHE A 1 108 ? 23.380 17.813 9.439 1.00 19.81 108 PHE A O 1
ATOM 936 N N . TYR A 1 109 ? 24.523 19.550 10.287 1.00 19.54 109 TYR A N 1
ATOM 937 C CA . TYR A 1 109 ? 23.821 20.536 9.448 1.00 21.28 109 TYR A CA 1
ATOM 938 C C . TYR A 1 109 ? 23.952 20.265 7.941 1.00 21.86 109 TYR A C 1
ATOM 939 O O . TYR A 1 109 ? 22.989 20.455 7.186 1.00 23.53 109 TYR A O 1
ATOM 948 N N . GLY A 1 110 ? 25.122 19.801 7.507 1.00 22.39 110 GLY A N 1
ATOM 949 C CA . GLY A 1 110 ? 25.347 19.478 6.098 1.00 24.02 110 GLY A CA 1
ATOM 950 C C . GLY A 1 110 ? 24.517 18.317 5.574 1.00 25.27 110 GLY A C 1
ATOM 951 O O . GLY A 1 110 ? 23.912 18.414 4.500 1.00 29.16 110 GLY A O 1
ATOM 952 N N . ARG A 1 111 ? 24.465 17.226 6.336 1.00 21.66 111 ARG A N 1
ATOM 953 C CA . ARG A 1 111 ? 23.818 15.998 5.867 1.00 22.08 111 ARG A CA 1
ATOM 954 C C . ARG A 1 111 ? 22.296 16.018 6.002 1.00 20.65 111 ARG A C 1
ATOM 955 O O . ARG A 1 111 ? 21.619 15.343 5.232 1.00 22.49 111 ARG A O 1
ATOM 963 N N . VAL A 1 112 ? 21.757 16.766 6.971 1.00 21.88 112 VAL A N 1
ATOM 964 C CA . VAL A 1 112 ? 20.293 16.875 7.132 1.00 21.87 112 VAL A CA 1
ATOM 965 C C . VAL A 1 112 ? 19.662 17.978 6.261 1.00 23.20 112 VAL A C 1
ATOM 966 O O . VAL A 1 112 ? 18.439 18.019 6.120 1.00 21.58 112 VAL A O 1
ATOM 970 N N . GLY A 1 113 ? 20.480 18.860 5.677 1.00 25.06 113 GLY A N 1
ATOM 971 C CA . GLY A 1 113 ? 19.983 19.898 4.758 1.00 26.68 113 GLY A CA 1
ATOM 972 C C . GLY A 1 113 ? 19.174 19.350 3.589 1.00 25.55 113 GLY A C 1
ATOM 973 O O . GLY A 1 113 ? 18.174 19.951 3.191 1.00 27.60 113 GLY A O 1
ATOM 974 N N . ALA A 1 114 ? 19.597 18.199 3.055 1.00 26.90 114 ALA A N 1
ATOM 975 C CA . ALA A 1 114 ? 18.853 17.507 1.998 1.00 28.17 114 ALA A CA 1
ATOM 976 C C . ALA A 1 114 ? 17.435 17.122 2.425 1.00 26.18 114 ALA A C 1
ATOM 977 O O . ALA A 1 114 ? 16.521 17.156 1.605 1.00 27.96 114 ALA A O 1
ATOM 979 N N . TYR A 1 115 ? 17.253 16.765 3.700 1.00 22.96 115 TYR A N 1
ATOM 980 C CA . TYR A 1 115 ? 15.913 16.477 4.236 1.00 21.70 115 TYR A CA 1
ATOM 981 C C . TYR A 1 115 ? 15.017 17.725 4.200 1.00 22.80 115 TYR A C 1
ATOM 982 O O . TYR A 1 115 ? 13.846 17.654 3.816 1.00 21.97 115 TYR A O 1
ATOM 991 N N . GLY A 1 116 ? 15.576 18.861 4.613 1.00 22.78 116 GLY A N 1
ATOM 992 C CA . GLY A 1 116 ? 14.864 20.139 4.583 1.00 23.63 116 GLY A CA 1
ATOM 993 C C . GLY A 1 116 ? 14.433 20.568 3.182 1.00 25.16 116 GLY A C 1
ATOM 994 O O . GLY A 1 116 ? 13.286 20.967 2.979 1.00 24.56 116 GLY A O 1
ATOM 995 N N . ALA A 1 117 ? 15.346 20.488 2.216 1.00 25.98 117 ALA A N 1
ATOM 996 C CA . ALA A 1 117 ? 15.017 20.843 0.824 1.00 27.08 117 ALA A CA 1
ATOM 997 C C . ALA A 1 117 ? 13.935 19.926 0.244 1.00 26.65 117 ALA A C 1
ATOM 998 O O . ALA A 1 117 ? 13.008 20.393 -0.420 1.00 27.61 117 ALA A O 1
ATOM 1000 N N . ALA A 1 118 ? 14.056 18.624 0.499 1.00 26.00 118 ALA A N 1
ATOM 1001 C CA . ALA A 1 118 ? 13.069 17.654 0.020 1.00 25.37 118 ALA A CA 1
ATOM 1002 C C . ALA A 1 118 ? 11.680 17.891 0.635 1.00 25.56 118 ALA A C 1
ATOM 1003 O O . ALA A 1 118 ? 10.679 17.866 -0.079 1.00 27.19 118 ALA A O 1
ATOM 1005 N N . LEU A 1 119 ? 11.629 18.151 1.946 1.00 23.66 119 LEU A N 1
ATOM 1006 C CA . LEU A 1 119 ? 10.364 18.438 2.634 1.00 23.80 119 LEU A CA 1
ATOM 1007 C C . LEU A 1 119 ? 9.717 19.741 2.144 1.00 24.75 119 LEU A C 1
ATOM 1008 O O . LEU A 1 119 ? 8.516 19.768 1.863 1.00 25.35 119 LEU A O 1
ATOM 1013 N N . ASP A 1 120 ? 10.514 20.802 2.017 1.00 25.92 120 ASP A N 1
ATOM 1014 C CA . ASP A 1 120 ? 10.000 22.096 1.526 1.00 27.50 120 ASP A CA 1
ATOM 1015 C C . ASP A 1 120 ? 9.437 22.012 0.089 1.00 28.79 120 ASP A C 1
ATOM 1016 O O . ASP A 1 120 ? 8.461 22.692 -0.224 1.00 33.88 120 ASP A O 1
ATOM 1021 N N . ALA A 1 121 ? 10.045 21.158 -0.746 1.00 24.44 121 ALA A N 1
ATOM 1022 C CA . ALA A 1 121 ? 9.577 20.887 -2.120 1.00 30.04 121 ALA A CA 1
ATOM 1023 C C . ALA A 1 121 ? 8.518 19.771 -2.229 1.00 29.85 121 ALA A C 1
ATOM 1024 O O . ALA A 1 121 ? 8.023 19.500 -3.329 1.00 32.66 121 ALA A O 1
ATOM 1026 N N . ASN A 1 122 ? 8.189 19.118 -1.109 1.00 29.32 122 ASN A N 1
ATOM 1027 C CA . ASN A 1 122 ? 7.288 17.961 -1.069 1.00 30.62 122 ASN A CA 1
ATOM 1028 C C . ASN A 1 122 ? 7.688 16.884 -2.094 1.00 27.61 122 ASN A C 1
ATOM 1029 O O . ASN A 1 122 ? 6.839 16.314 -2.794 1.00 28.55 122 ASN A O 1
ATOM 1034 N N . ASP A 1 123 ? 8.995 16.638 -2.172 1.00 27.37 123 ASP A N 1
ATOM 1035 C CA . ASP A 1 123 ? 9.594 15.734 -3.147 1.00 26.23 123 ASP A CA 1
ATOM 1036 C C . ASP A 1 123 ? 9.991 14.428 -2.428 1.00 25.18 123 ASP A C 1
ATOM 1037 O O . ASP A 1 123 ? 11.069 14.338 -1.826 1.00 25.22 123 ASP A O 1
ATOM 1042 N N . ALA A 1 124 ? 9.110 13.427 -2.505 1.00 25.56 124 ALA A N 1
ATOM 1043 C CA . ALA A 1 124 ? 9.315 12.129 -1.837 1.00 24.75 124 ALA A CA 1
ATOM 1044 C C . ALA A 1 124 ? 10.472 11.302 -2.411 1.00 23.88 124 ALA A C 1
ATOM 1045 O O . ALA A 1 124 ? 11.103 10.553 -1.675 1.00 24.94 124 ALA A O 1
ATOM 1047 N N . GLN A 1 125 ? 10.742 11.456 -3.708 1.00 16.39 125 GLN A N 1
ATOM 1048 C CA . GLN A 1 125 ? 11.838 10.776 -4.369 1.00 21.44 125 GLN A CA 1
ATOM 1049 C C . GLN A 1 125 ? 13.160 11.306 -3.843 1.00 24.16 125 GLN A C 1
ATOM 1050 O O . GLN A 1 125 ? 14.048 10.530 -3.511 1.00 23.47 125 GLN A O 1
ATOM 1056 N N . ALA A 1 126 ? 13.267 12.633 -3.760 1.00 24.62 126 ALA A N 1
ATOM 1057 C CA . ALA A 1 126 ? 14.469 13.291 -3.235 1.00 25.00 126 ALA A CA 1
ATOM 1058 C C . ALA A 1 126 ? 14.696 12.917 -1.770 1.00 24.91 126 ALA A C 1
ATOM 1059 O O . ALA A 1 126 ? 15.844 12.703 -1.338 1.00 23.63 126 ALA A O 1
ATOM 1061 N N . LEU A 1 127 ? 13.602 12.814 -1.018 1.00 23.67 127 LEU A N 1
ATOM 1062 C CA . LEU A 1 127 ? 13.684 12.457 0.410 1.00 23.54 127 LEU A CA 1
ATOM 1063 C C . LEU A 1 127 ? 14.179 11.018 0.602 1.00 23.80 127 LEU A C 1
ATOM 1064 O O . LEU A 1 127 ? 15.083 10.789 1.404 1.00 24.31 127 LEU A O 1
ATOM 1069 N N . ALA A 1 128 ? 13.620 10.074 -0.160 1.00 22.25 128 ALA A N 1
ATOM 1070 C CA . ALA A 1 128 ? 14.071 8.667 -0.100 1.00 23.67 128 ALA A CA 1
ATOM 1071 C C . ALA A 1 128 ? 15.534 8.495 -0.520 1.00 23.93 128 ALA A C 1
ATOM 1072 O O . ALA A 1 128 ? 16.267 7.708 0.092 1.00 21.38 128 ALA A O 1
ATOM 1074 N N . ALA A 1 129 ? 15.957 9.240 -1.543 1.00 22.81 129 ALA A N 1
ATOM 1075 C CA . ALA A 1 129 ? 17.359 9.240 -1.988 1.00 24.21 129 ALA A CA 1
ATOM 1076 C C . ALA A 1 129 ? 18.311 9.767 -0.901 1.00 23.79 129 ALA A C 1
ATOM 1077 O O . ALA A 1 129 ? 19.366 9.169 -0.668 1.00 24.38 129 ALA A O 1
ATOM 1079 N N . ALA A 1 130 ? 17.932 10.868 -0.239 1.00 23.89 130 ALA A N 1
ATOM 1080 C CA . ALA A 1 130 ? 18.718 11.435 0.871 1.00 22.85 130 ALA A CA 1
ATOM 1081 C C . ALA A 1 130 ? 18.801 10.476 2.073 1.00 21.82 130 ALA A C 1
ATOM 1082 O O . ALA A 1 130 ? 19.876 10.278 2.656 1.00 22.23 130 ALA A O 1
ATOM 1084 N N . LEU A 1 131 ? 17.672 9.871 2.428 1.00 21.13 131 LEU A N 1
ATOM 1085 C CA . LEU A 1 131 ? 17.650 8.866 3.500 1.00 21.42 131 LEU A CA 1
ATOM 1086 C C . LEU A 1 131 ? 18.553 7.655 3.184 1.00 20.57 131 LEU A C 1
ATOM 1087 O O . LEU A 1 131 ? 19.270 7.176 4.067 1.00 23.12 131 LEU A O 1
ATOM 1092 N N . THR A 1 132 ? 18.508 7.170 1.935 1.00 18.94 132 THR A N 1
ATOM 1093 C CA . THR A 1 132 ? 19.349 6.045 1.499 1.00 22.35 132 THR A CA 1
ATOM 1094 C C . THR A 1 132 ? 20.830 6.422 1.577 1.00 24.29 132 THR A C 1
ATOM 1095 O O . THR A 1 132 ? 21.628 5.668 2.126 1.00 24.61 132 THR A O 1
ATOM 1099 N N . ARG A 1 133 ? 21.171 7.593 1.031 1.00 24.49 133 ARG A N 1
ATOM 1100 C CA . ARG A 1 133 ? 22.540 8.138 1.053 1.00 27.02 133 ARG A CA 1
ATOM 1101 C C . ARG A 1 133 ? 23.097 8.203 2.481 1.00 24.89 133 ARG A C 1
ATOM 1102 O O . ARG A 1 133 ? 24.217 7.766 2.739 1.00 25.77 133 ARG A O 1
ATOM 1110 N N . ASN A 1 134 ? 22.297 8.735 3.399 1.00 24.16 134 ASN A N 1
ATOM 1111 C CA . ASN A 1 134 ? 22.735 8.948 4.787 1.00 22.51 134 ASN A CA 1
ATOM 1112 C C . ASN A 1 134 ? 22.735 7.679 5.646 1.00 22.12 134 ASN A C 1
ATOM 1113 O O . ASN A 1 134 ? 23.635 7.507 6.477 1.00 25.36 134 ASN A O 1
ATOM 1118 N N . ILE A 1 135 ? 21.748 6.801 5.449 1.00 22.68 135 ILE A N 1
ATOM 1119 C CA . ILE A 1 135 ? 21.494 5.672 6.370 1.00 23.05 135 ILE A CA 1
ATOM 1120 C C . ILE A 1 135 ? 21.916 4.294 5.831 1.00 25.10 135 ILE A C 1
ATOM 1121 O O . ILE A 1 135 ? 22.469 3.495 6.586 1.00 24.35 135 ILE A O 1
ATOM 1126 N N . ARG A 1 136 ? 21.643 4.008 4.552 1.00 27.09 136 ARG A N 1
ATOM 1127 C CA . ARG A 1 136 ? 22.026 2.723 3.921 1.00 27.20 136 ARG A CA 1
ATOM 1128 C C . ARG A 1 136 ? 22.789 2.932 2.603 1.00 29.16 136 ARG A C 1
ATOM 1129 O O . ARG A 1 136 ? 22.361 2.443 1.541 1.00 31.76 136 ARG A O 1
ATOM 1137 N N . PRO A 1 137 ? 23.944 3.628 2.665 1.00 30.90 137 PRO A N 1
ATOM 1138 C CA . PRO A 1 137 ? 24.755 3.864 1.462 1.00 34.35 137 PRO A CA 1
ATOM 1139 C C . PRO A 1 137 ? 25.344 2.597 0.829 1.00 36.42 137 PRO A C 1
ATOM 1140 O O . PRO A 1 137 ? 25.721 2.619 -0.345 1.00 38.21 137 PRO A O 1
ATOM 1144 N N . ASP A 1 138 ? 25.434 1.521 1.608 1.00 36.42 138 ASP A N 1
ATOM 1145 C CA . ASP A 1 138 ? 25.822 0.201 1.097 1.00 36.60 138 ASP A CA 1
ATOM 1146 C C . ASP A 1 138 ? 24.844 -0.429 0.082 1.00 37.24 138 ASP A C 1
ATOM 1147 O O . ASP A 1 138 ? 25.229 -1.362 -0.614 1.00 40.27 138 ASP A O 1
ATOM 1152 N N . LEU A 1 139 ? 23.598 0.060 0.027 1.00 28.83 139 LEU A N 1
ATOM 1153 C CA . LEU A 1 139 ? 22.577 -0.443 -0.910 1.00 39.27 139 LEU A CA 1
ATOM 1154 C C . LEU A 1 139 ? 22.287 0.575 -2.008 1.00 46.30 139 LEU A C 1
ATOM 1155 O O . LEU A 1 139 ? 21.980 1.722 -1.703 1.00 51.75 139 LEU A O 1
ATOM 1160 N N . GLU A 1 140 ? 22.346 0.163 -3.277 1.00 50.77 140 GLU A N 1
ATOM 1161 C CA . GLU A 1 140 ? 21.926 1.056 -4.369 1.00 52.87 140 GLU A CA 1
ATOM 1162 C C . GLU A 1 140 ? 20.402 1.237 -4.380 1.00 46.42 140 GLU A C 1
ATOM 1163 O O . GLU A 1 140 ? 19.912 2.283 -4.798 1.00 51.27 140 GLU A O 1
ATOM 1169 N N . PHE A 1 141 ? 19.668 0.218 -3.928 1.00 42.80 141 PHE A N 1
ATOM 1170 C CA . PHE A 1 141 ? 18.234 0.339 -3.647 1.00 41.44 141 PHE A CA 1
ATOM 1171 C C . PHE A 1 141 ? 17.908 -0.181 -2.242 1.00 40.53 141 PHE A C 1
ATOM 1172 O O . PHE A 1 141 ? 18.206 -1.333 -1.924 1.00 38.53 141 PHE A O 1
ATOM 1180 N N . TRP A 1 142 ? 17.291 0.673 -1.419 1.00 35.37 142 TRP A N 1
ATOM 1181 C CA . TRP A 1 142 ? 16.844 0.311 -0.066 1.00 31.43 142 TRP A CA 1
ATOM 1182 C C . TRP A 1 142 ? 15.321 0.154 -0.088 1.00 32.01 142 TRP A C 1
ATOM 1183 O O . TRP A 1 142 ? 14.616 1.161 -0.174 1.00 32.84 142 TRP A O 1
ATOM 1194 N N . PRO A 1 143 ? 14.805 -1.100 -0.017 1.00 33.70 143 PRO A N 1
ATOM 1195 C CA . PRO A 1 143 ? 13.354 -1.342 -0.119 1.00 36.12 143 PRO A CA 1
ATOM 1196 C C . PRO A 1 143 ? 12.455 -0.531 0.820 1.00 33.74 143 PRO A C 1
ATOM 1197 O O . PRO A 1 143 ? 11.334 -0.196 0.435 1.00 37.00 143 PRO A O 1
ATOM 1201 N N . HIS A 1 144 ? 12.942 -0.213 2.023 1.00 30.56 144 HIS A N 1
ATOM 1202 C CA . HIS A 1 144 ? 12.139 0.509 3.023 1.00 28.24 144 HIS A CA 1
ATOM 1203 C C . HIS A 1 144 ? 12.369 2.032 3.094 1.00 27.76 144 HIS A C 1
ATOM 1204 O O . HIS A 1 144 ? 11.782 2.696 3.952 1.00 28.16 144 HIS A O 1
ATOM 1211 N N . ALA A 1 145 ? 13.187 2.589 2.199 1.00 27.91 145 ALA A N 1
ATOM 1212 C CA . ALA A 1 145 ? 13.421 4.047 2.160 1.00 27.21 145 ALA A CA 1
ATOM 1213 C C . ALA A 1 145 ? 12.148 4.873 1.946 1.00 27.42 145 ALA A C 1
ATOM 1214 O O . ALA A 1 145 ? 11.976 5.905 2.582 1.00 28.25 145 ALA A O 1
ATOM 1216 N N A CYS A 1 146 ? 11.270 4.420 1.054 0.50 28.77 146 CYS A N 1
ATOM 1217 N N B CYS A 1 146 ? 11.271 4.425 1.049 0.50 28.90 146 CYS A N 1
ATOM 1218 C CA A CYS A 1 146 ? 9.993 5.111 0.806 0.50 30.86 146 CYS A CA 1
ATOM 1219 C CA B CYS A 1 146 ? 9.989 5.111 0.810 0.50 31.04 146 CYS A CA 1
ATOM 1220 C C A CYS A 1 146 ? 9.017 5.024 1.995 0.50 30.10 146 CYS A C 1
ATOM 1221 C C B CYS A 1 146 ? 9.052 5.049 2.028 0.50 29.36 146 CYS A C 1
ATOM 1222 O O A CYS A 1 146 ? 8.204 5.925 2.197 0.50 30.37 146 CYS A O 1
ATOM 1223 O O B CYS A 1 146 ? 8.309 5.995 2.291 0.50 26.82 146 CYS A O 1
ATOM 1228 N N . TYR A 1 147 ? 9.101 3.942 2.766 1.00 29.95 147 TYR A N 1
ATOM 1229 C CA . TYR A 1 147 ? 8.345 3.787 4.030 1.00 30.15 147 TYR A CA 1
ATOM 1230 C C . TYR A 1 147 ? 8.799 4.810 5.086 1.00 27.97 147 TYR A C 1
ATOM 1231 O O . TYR A 1 147 ? 7.975 5.479 5.729 1.00 26.29 147 TYR A O 1
ATOM 1240 N N . LEU A 1 148 ? 10.113 4.908 5.271 1.00 24.39 148 LEU A N 1
ATOM 1241 C CA . LEU A 1 148 ? 10.676 5.871 6.221 1.00 23.20 148 LEU A CA 1
ATOM 1242 C C . LEU A 1 148 ? 10.361 7.306 5.765 1.00 23.67 148 LEU A C 1
ATOM 1243 O O . LEU A 1 148 ? 10.009 8.158 6.586 1.00 21.95 148 LEU A O 1
ATOM 1248 N N . GLY A 1 149 ? 10.468 7.561 4.463 1.00 23.14 149 GLY A N 1
ATOM 1249 C CA . GLY A 1 149 ? 10.111 8.864 3.907 1.00 23.67 149 GLY A CA 1
ATOM 1250 C C . GLY A 1 149 ? 8.661 9.265 4.153 1.00 24.56 149 GLY A C 1
ATOM 1251 O O . GLY A 1 149 ? 8.384 10.419 4.500 1.00 23.97 149 GLY A O 1
ATOM 1252 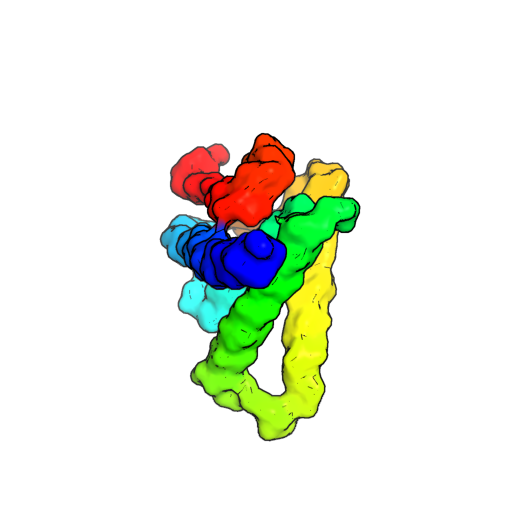N N . ALA A 1 150 ? 7.736 8.320 3.991 1.00 25.88 150 ALA A N 1
ATOM 1253 C CA . ALA A 1 150 ? 6.324 8.566 4.319 1.00 26.20 150 ALA A CA 1
ATOM 1254 C C . ALA A 1 150 ? 6.143 8.966 5.788 1.00 25.45 150 ALA A C 1
ATOM 1255 O O . ALA A 1 150 ? 5.412 9.910 6.087 1.00 25.09 150 ALA A O 1
ATOM 1257 N N . TYR A 1 151 ? 6.819 8.256 6.691 1.00 23.37 151 TYR A N 1
ATOM 1258 C CA . TYR A 1 151 ? 6.821 8.611 8.124 1.00 23.58 151 TYR A CA 1
ATOM 1259 C C . TYR A 1 151 ? 7.348 10.034 8.362 1.00 22.45 151 TYR A C 1
ATOM 1260 O O . TYR A 1 151 ? 6.737 10.809 9.098 1.00 22.03 151 TYR A O 1
ATOM 1269 N N . VAL A 1 152 ? 8.455 10.385 7.713 1.00 21.46 152 VAL A N 1
ATOM 1270 C CA . VAL A 1 152 ? 9.065 11.717 7.886 1.00 20.70 152 VAL A CA 1
ATOM 1271 C C . VAL A 1 152 ? 8.126 12.838 7.392 1.00 22.05 152 VAL A C 1
ATOM 1272 O O . VAL A 1 152 ? 7.952 13.847 8.075 1.00 21.04 152 VAL A O 1
ATOM 1276 N N . LEU A 1 153 ? 7.512 12.646 6.227 1.00 22.92 153 LEU A N 1
ATOM 1277 C CA . LEU A 1 153 ? 6.522 13.598 5.692 1.00 24.19 153 LEU A CA 1
ATOM 1278 C C . LEU A 1 153 ? 5.332 13.800 6.649 1.00 23.61 153 LEU A C 1
ATOM 1279 O O . LEU A 1 153 ? 4.934 14.937 6.907 1.00 23.30 153 LEU A O 1
ATOM 1284 N N . GLN A 1 154 ? 4.791 12.708 7.191 1.00 23.39 154 GLN A N 1
ATOM 1285 C CA . GLN A 1 154 ? 3.687 12.796 8.160 1.00 25.33 154 GLN A CA 1
ATOM 1286 C C . GLN A 1 154 ? 4.087 13.488 9.478 1.00 25.11 154 GLN A C 1
ATOM 1287 O O . GLN A 1 154 ? 3.292 14.249 10.033 1.00 24.15 154 GLN A O 1
ATOM 1293 N N . CYS A 1 155 ? 5.311 13.248 9.964 1.00 22.60 155 CYS A N 1
ATOM 1294 C CA . CYS A 1 155 ? 5.818 13.972 11.145 1.00 22.37 155 CYS A CA 1
ATOM 1295 C C . CYS A 1 155 ? 5.910 15.491 10.880 1.00 22.11 155 CYS A C 1
ATOM 1296 O O . CYS A 1 155 ? 5.562 16.302 11.743 1.00 21.90 155 CYS A O 1
ATOM 1299 N N . ARG A 1 156 ? 6.384 15.869 9.692 1.00 21.29 156 ARG A N 1
ATOM 1300 C CA . ARG A 1 156 ? 6.465 17.284 9.315 1.00 18.22 156 ARG A CA 1
ATOM 1301 C C . ARG A 1 156 ? 5.069 17.916 9.365 1.00 22.74 156 ARG A C 1
ATOM 1302 O O . ARG A 1 156 ? 4.897 19.009 9.939 1.00 22.28 156 ARG A O 1
ATOM 1310 N N . ASP A 1 157 ? 4.086 17.224 8.783 1.00 24.37 157 ASP A N 1
ATOM 1311 C CA . ASP A 1 157 ? 2.695 17.701 8.771 1.00 26.83 157 ASP A CA 1
ATOM 1312 C C . ASP A 1 157 ? 2.141 17.866 10.191 1.00 26.41 157 ASP A C 1
ATOM 1313 O O . ASP A 1 157 ? 1.567 18.897 10.511 1.00 27.41 157 ASP A O 1
ATOM 1318 N N . CYS A 1 158 ? 2.345 16.863 11.042 1.00 24.39 158 CYS A N 1
ATOM 1319 C CA . CYS A 1 158 ? 1.883 16.920 12.435 1.00 27.10 158 CYS A CA 1
ATOM 1320 C C . CYS A 1 158 ? 2.509 18.068 13.225 1.00 26.30 158 CYS A C 1
ATOM 1321 O O . CYS A 1 158 ? 1.807 18.844 13.878 1.00 25.44 158 CYS A O 1
ATOM 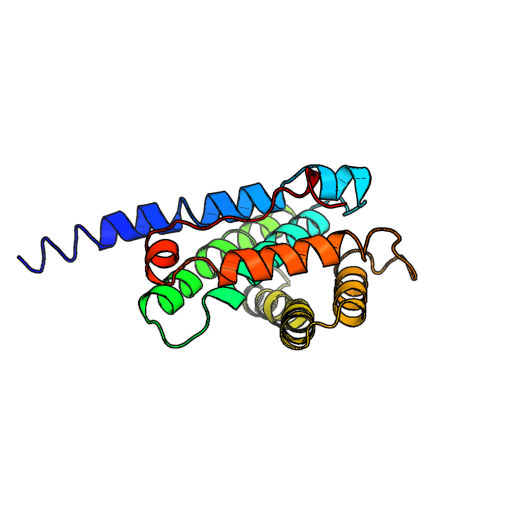1324 N N . LEU A 1 159 ? 3.831 18.182 13.149 1.00 22.40 159 LEU A N 1
ATOM 1325 C CA . LEU A 1 159 ? 4.534 19.262 13.843 1.00 22.12 159 LEU A CA 1
ATOM 1326 C C . LEU A 1 159 ? 4.044 20.653 13.407 1.00 23.61 159 LEU A C 1
ATOM 1327 O O . LEU A 1 159 ? 3.869 21.533 14.247 1.00 23.39 159 LEU A O 1
ATOM 1332 N N . ARG A 1 160 ? 3.805 20.831 12.107 1.00 24.99 160 ARG A N 1
ATOM 1333 C CA . ARG A 1 160 ? 3.354 22.119 11.555 1.00 27.35 160 ARG A CA 1
ATOM 1334 C C . ARG A 1 160 ? 1.995 22.557 12.108 1.00 27.90 160 ARG A C 1
ATOM 1335 O O . ARG A 1 160 ? 1.750 23.756 12.296 1.00 29.48 160 ARG A O 1
ATOM 1343 N N . GLU A 1 161 ? 1.124 21.585 12.366 1.00 27.83 161 GLU A N 1
ATOM 1344 C CA . GLU A 1 161 ? -0.231 21.863 12.860 1.00 29.64 161 GLU A CA 1
ATOM 1345 C C . GLU A 1 161 ? -0.304 22.165 14.360 1.00 26.38 161 GLU A C 1
ATOM 1346 O O . GLU A 1 161 ? -1.309 22.704 14.826 1.00 29.10 161 GLU A O 1
ATOM 1352 N N . ILE A 1 162 ? 0.736 21.821 15.117 1.00 25.82 162 ILE A N 1
ATOM 1353 C CA . ILE A 1 162 ? 0.812 22.211 16.530 1.00 26.27 162 ILE A CA 1
ATOM 1354 C C . ILE A 1 162 ? 0.996 23.737 16.565 1.00 27.05 162 ILE A C 1
ATOM 1355 O O . ILE A 1 162 ? 1.814 24.276 15.815 1.00 27.12 162 ILE A O 1
ATOM 1360 N N . SER A 1 163 ? 0.233 24.433 17.412 1.00 27.47 163 SER A N 1
ATOM 1361 C CA . SER A 1 163 ? 0.381 25.888 17.540 1.00 29.03 163 SER A CA 1
ATOM 1362 C C . SER A 1 163 ? 1.767 26.269 18.085 1.00 28.32 163 SER A C 1
ATOM 1363 O O . SER A 1 163 ? 2.372 25.506 18.841 1.00 29.13 163 SER A O 1
ATOM 1366 N N . ASP A 1 164 ? 2.264 27.442 17.690 1.00 29.85 164 ASP A N 1
ATOM 1367 C CA . ASP A 1 164 ? 3.490 28.007 18.278 1.00 30.16 164 ASP A CA 1
ATOM 1368 C C . ASP A 1 164 ? 3.424 28.051 19.819 1.00 31.24 164 ASP A C 1
ATOM 1369 O O . ASP A 1 164 ? 4.410 27.735 20.495 1.00 31.26 164 ASP A O 1
ATOM 1374 N N . GLU A 1 165 ? 2.267 28.443 20.358 1.00 32.58 165 GLU A N 1
ATOM 1375 C CA . GLU A 1 165 ? 2.043 28.527 21.810 1.00 33.79 165 GLU A CA 1
ATOM 1376 C C . GLU A 1 165 ? 2.179 27.164 22.507 1.00 30.60 165 GLU A C 1
ATOM 1377 O O . GLU A 1 165 ? 2.879 27.045 23.521 1.00 29.41 165 GLU A O 1
ATOM 1383 N N . ALA A 1 166 ? 1.526 26.141 21.953 1.00 28.08 166 ALA A N 1
ATOM 1384 C CA . ALA A 1 166 ? 1.564 24.796 22.536 1.00 28.68 166 ALA A CA 1
ATOM 1385 C C . ALA A 1 166 ? 2.966 24.186 22.454 1.00 26.10 166 ALA A C 1
ATOM 1386 O O . ALA A 1 166 ? 3.432 23.547 23.405 1.00 26.66 166 ALA A O 1
ATOM 1388 N N 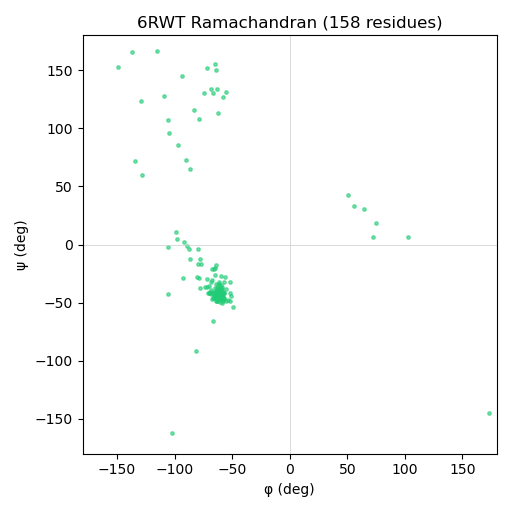. LEU A 1 167 ? 3.640 24.396 21.324 1.00 24.64 167 LEU A N 1
ATOM 1389 C CA . LEU A 1 167 ? 4.983 23.849 21.125 1.00 24.90 167 LEU A CA 1
ATOM 1390 C C . LEU A 1 167 ? 5.986 24.486 22.093 1.00 24.40 167 LEU A C 1
ATOM 1391 O O . LEU A 1 167 ? 6.804 23.786 22.701 1.00 23.94 167 LEU A O 1
ATOM 1396 N N . ALA A 1 168 ? 5.897 25.802 22.270 1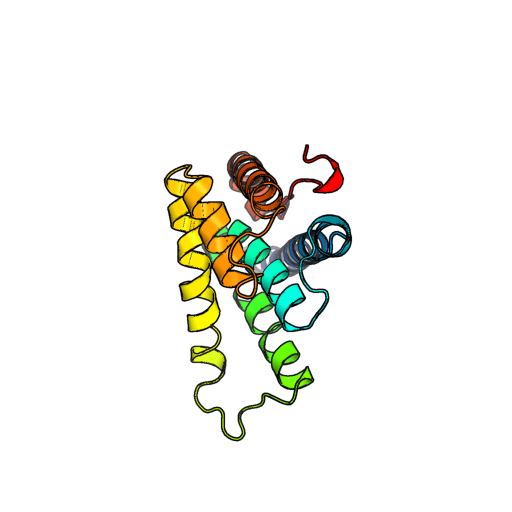.00 24.37 168 ALA A N 1
ATOM 1397 C CA . ALA A 1 168 ? 6.775 26.510 23.222 1.00 25.47 168 ALA A CA 1
ATOM 1398 C C . ALA A 1 168 ? 6.536 26.102 24.686 1.00 25.67 168 ALA A C 1
ATOM 1399 O O . ALA A 1 168 ? 7.454 26.185 25.507 1.00 25.68 168 ALA A O 1
ATOM 1401 N N . ALA A 1 169 ? 5.318 25.647 24.995 1.00 26.01 169 ALA A N 1
ATOM 1402 C CA . ALA A 1 169 ? 4.983 25.080 26.308 1.00 26.79 169 ALA A CA 1
ATOM 1403 C C . ALA A 1 169 ? 5.432 23.616 26.514 1.00 26.22 169 ALA A C 1
ATOM 1404 O O . ALA A 1 169 ? 5.256 23.068 27.606 1.00 27.18 169 ALA A O 1
ATOM 1406 N N . GLY A 1 170 ? 5.995 22.992 25.473 1.00 23.65 170 GLY A N 1
ATOM 1407 C CA . GLY A 1 170 ? 6.525 21.636 25.539 1.00 24.42 170 GLY A CA 1
ATOM 1408 C C . GLY A 1 170 ? 5.655 20.543 24.927 1.00 25.14 170 GLY A C 1
ATOM 1409 O O . GLY A 1 170 ? 6.009 19.370 25.019 1.00 26.37 170 GLY A O 1
ATOM 1410 N N . ASP A 1 171 ? 4.552 20.909 24.273 1.00 26.32 171 ASP A N 1
ATOM 1411 C CA . ASP A 1 171 ? 3.602 19.913 23.726 1.00 28.00 171 ASP A CA 1
ATOM 1412 C C . ASP A 1 171 ? 3.971 19.427 22.315 1.00 27.96 171 ASP A C 1
ATOM 1413 O O . ASP A 1 171 ? 3.223 19.618 21.357 1.00 34.48 171 ASP A O 1
ATOM 1418 N N . ILE A 1 172 ? 5.111 18.752 22.217 1.00 25.00 172 ILE A N 1
ATOM 1419 C CA . ILE A 1 172 ? 5.617 18.187 20.956 1.00 24.30 172 ILE A CA 1
ATOM 1420 C C . ILE A 1 172 ? 5.161 16.725 20.826 1.00 24.29 172 ILE A C 1
ATOM 1421 O O . ILE A 1 172 ? 5.051 16.007 21.829 1.00 24.49 172 ILE A O 1
ATOM 1426 N N . SER A 1 173 ? 4.873 16.294 19.596 1.00 22.59 173 SER A N 1
ATOM 1427 C CA . SER A 1 173 ? 4.620 14.878 19.320 1.00 23.15 173 SER A CA 1
ATOM 1428 C C . SER A 1 173 ? 5.049 14.500 17.902 1.00 22.00 173 SER A C 1
ATOM 1429 O O . SER A 1 173 ? 5.102 15.350 17.000 1.00 23.58 173 SER A O 1
ATOM 1432 N N . TYR A 1 174 ? 5.391 13.225 17.742 1.00 22.04 174 TYR A N 1
ATOM 1433 C CA . TYR A 1 174 ? 5.700 12.604 16.457 1.00 21.79 174 TYR A CA 1
ATOM 1434 C C . TYR A 1 174 ? 4.645 11.536 16.169 1.00 24.34 174 TYR A C 1
ATOM 1435 O O . TYR A 1 174 ? 3.881 11.128 17.058 1.00 28.78 174 TYR A O 1
ATOM 1444 N N . MET A 1 175 ? 4.616 11.077 14.925 1.00 24.16 175 MET A N 1
ATOM 1445 C CA . MET A 1 175 ? 3.702 10.002 14.539 1.00 26.15 175 MET A CA 1
ATOM 1446 C C . MET A 1 175 ? 4.161 8.662 15.137 1.00 24.66 175 MET A C 1
ATOM 1447 O O . MET A 1 175 ? 5.348 8.479 15.418 1.00 23.90 175 MET A O 1
ATOM 1452 N N . ASP A 1 176 ? 3.215 7.754 15.378 1.00 26.94 176 ASP A N 1
ATOM 1453 C CA . ASP A 1 176 ? 3.513 6.359 15.746 1.00 27.13 176 ASP A CA 1
ATOM 1454 C C . ASP A 1 176 ? 3.886 5.614 14.460 1.00 26.93 176 ASP A C 1
ATOM 1455 O O . ASP A 1 176 ? 3.026 5.328 13.625 1.00 28.29 176 ASP A O 1
ATOM 1460 N N . VAL A 1 177 ? 5.168 5.281 14.313 1.00 24.86 177 VAL A N 1
ATOM 1461 C CA . VAL A 1 177 ? 5.658 4.591 13.114 1.00 26.81 177 VAL A CA 1
ATOM 1462 C C . VAL A 1 177 ? 4.927 3.266 12.806 1.00 27.49 177 VAL A C 1
ATOM 1463 O O . VAL A 1 177 ? 4.834 2.884 11.644 1.00 27.99 177 VAL A O 1
ATOM 1467 N N . ASP A 1 178 ? 4.388 2.593 13.827 1.00 27.29 178 ASP A N 1
ATOM 1468 C CA . ASP A 1 178 ? 3.626 1.337 13.627 1.00 29.84 178 ASP A CA 1
ATOM 1469 C C . ASP A 1 178 ? 2.308 1.503 12.852 1.00 32.87 178 ASP A C 1
ATOM 1470 O O . ASP A 1 178 ? 1.780 0.524 12.316 1.00 35.04 178 ASP A O 1
ATOM 1475 N N . GLN A 1 179 ? 1.775 2.727 12.831 1.00 34.81 179 GLN A N 1
ATOM 1476 C CA . GLN A 1 179 ? 0.569 3.057 12.071 1.00 37.08 179 GLN A CA 1
ATOM 1477 C C . GLN A 1 179 ? 0.839 3.503 10.624 1.00 37.90 179 GLN A C 1
ATOM 1478 O O . GLN A 1 179 ? -0.110 3.776 9.889 1.00 41.92 179 GLN A O 1
ATOM 1484 N N . VAL A 1 180 ? 2.107 3.572 10.206 1.00 36.64 180 VAL A N 1
ATOM 1485 C CA . VAL A 1 180 ? 2.450 3.898 8.809 1.00 41.04 180 VAL A CA 1
ATOM 1486 C C . VAL A 1 180 ? 2.153 2.694 7.909 1.00 44.51 180 VAL A C 1
ATOM 1487 O O . VAL A 1 180 ? 2.575 1.575 8.210 1.00 43.68 180 VAL A O 1
ATOM 1491 N N . ASP A 1 181 ? 1.431 2.927 6.811 1.00 47.66 181 ASP A N 1
ATOM 1492 C CA . ASP A 1 181 ? 1.110 1.858 5.852 1.00 51.89 181 ASP A CA 1
ATOM 1493 C C . ASP A 1 181 ? 0.878 2.397 4.444 1.00 53.39 181 ASP A C 1
ATOM 1494 O O . ASP A 1 181 ? 1.530 1.963 3.494 1.00 59.39 181 ASP A O 1
#

Secondary structure (DSSP, 8-state):
-HHHHHHHHHHHHHHHHHHHHHHHHHHHT-GGGTTTT----SHHHHHHHHHHHHHHHHHHH-SS-HHHHHHHHHHHHHHHHHHHHHHHHTT-SSTT-TTHHHHHHHHHHHHHHHHHHHHHTT-HHHHHHHHHHHH-TT-SS-TTHHHHHHHHHHHHHHHHHS-HHHHHTT------GGG--

Nearest PDB structures (foldseek):
  6rwt-assembly1_A  TM=1.006E+00  e=3.736E-25  Brucella abortus NCTC 8038
  8wf6-assembly2_D  TM=2.365E-01  e=4.998E+00  Homo sapiens
  4tql-assembly1_A  TM=2.255E-01  e=4.333E+00  synthetic construct